Protein AF-A0A7Z6T6P8-F1 (afdb_monomer_lite)

Secondary structure (DSSP, 8-state):
-HHHHHT--SS-BTTBTT--TTTTTTT-EEEEEEEE--EEEEEEEEES-S--PPPHHHHHH-HHHHHHHHHHHHH--S--TT----TT-SS---SEEE-TTT--EEES-SS---EEEEEEEEES-EEEEEEE-S-HHHHHHHHHHHHS-SS---SSSTT----S-S-----SS-HHHHHHHBPPPPPSS-SPPPTTTTS-EEEEEESSPPTT-PPEEEEEEE--TT--EEEEEEEEEEEPPPPTTPBPP----

Foldseek 3Di:
DLLQLLVQDQADDPVCNPDQSCVLVLQKWKKKWWLDAFDKDKDWDKFFDDWAWDDPVNVVQDVVVVVQQVVVVVPDDDDCPGRGTHPQQTGDADPFDQDPPRRHTHRPDRHHDMDIDMDMDGPQTDMDMDIDDPDQVSVVVSLVSQVVGPHQDADVDPVHHDDFRDRQDDDPDDPLVLVQQADRDDGPDPDDQDPVSQWTKMKIWDPDADPPDDWDFAAWDGSDPVHTHTDTTDIDIDTHHHDPNRDYDPDPD

Sequence (253 aa):
MCAAALGLPREPSPDAPEKDPLAELAPLLFGVRADHPGKPVRDYHTVGAGRYPLRPRDLATDHRRAAAAAVSVDAETGDTFGRHEVEDWYGAPKRISADPLSGALVSAEVRRNAMITERWYLADAAFLVGLQHPEREVLDRIAHALEHPKRLLWLGRKSCPPSGQLALGVMACTLAEAFASVALLPSPSDAPPSARDSRPWAWIESERPVPGVGPVMDQPVSFHAMGPKHAPRWETGDRVTIDPRARDWDIIL

pLDDT: mean 86.42, std 11.36, range [39.84, 98.0]

Radius of gyration: 24.99 Å; chains: 1; bounding box: 54×39×69 Å

Structure (mmCIF, N/CA/C/O backbone):
data_AF-A0A7Z6T6P8-F1
#
_entry.id   AF-A0A7Z6T6P8-F1
#
loop_
_atom_site.group_PDB
_atom_site.id
_atom_site.type_symbol
_atom_site.label_atom_id
_atom_site.label_alt_id
_atom_site.label_comp_id
_atom_site.label_asym_id
_atom_site.label_entity_id
_atom_site.label_seq_id
_atom_site.pdbx_PDB_ins_code
_atom_site.Cartn_x
_atom_site.Cartn_y
_atom_site.Cartn_z
_atom_site.occupancy
_atom_site.B_iso_or_equiv
_atom_site.auth_seq_id
_atom_site.auth_comp_id
_atom_site.auth_asym_id
_atom_site.auth_atom_id
_atom_site.pdbx_PDB_model_num
ATOM 1 N N . MET A 1 1 ? -4.655 0.418 -2.375 1.00 95.06 1 MET A N 1
ATOM 2 C CA . MET A 1 1 ? -5.179 -0.886 -2.843 1.00 95.06 1 MET A CA 1
ATOM 3 C C . MET A 1 1 ? -6.604 -0.753 -3.378 1.00 95.06 1 MET A C 1
ATOM 5 O O . MET A 1 1 ? -6.814 -1.104 -4.532 1.00 95.06 1 MET A O 1
ATOM 9 N N . CYS A 1 2 ? -7.537 -0.164 -2.617 1.00 96.94 2 CYS A N 1
ATOM 10 C CA . CYS A 1 2 ? -8.948 0.011 -3.006 1.00 96.94 2 CYS A CA 1
ATOM 11 C C . CYS A 1 2 ? -9.143 0.634 -4.401 1.00 96.94 2 CYS A C 1
ATOM 13 O O . CYS A 1 2 ? -9.884 0.097 -5.214 1.00 96.94 2 CYS A O 1
ATOM 15 N N . ALA A 1 3 ? -8.398 1.693 -4.743 1.00 96.81 3 ALA A N 1
ATOM 16 C CA . ALA A 1 3 ? -8.464 2.296 -6.079 1.00 96.81 3 ALA A CA 1
ATOM 17 C C . ALA A 1 3 ? -8.110 1.317 -7.219 1.00 96.81 3 ALA A C 1
ATOM 19 O O . ALA A 1 3 ? -8.719 1.349 -8.287 1.00 96.81 3 ALA A O 1
ATOM 20 N N . ALA A 1 4 ? -7.141 0.418 -7.005 1.00 96.81 4 ALA A N 1
ATOM 21 C CA . ALA A 1 4 ? -6.783 -0.601 -7.992 1.00 96.81 4 ALA A CA 1
ATOM 22 C C . ALA A 1 4 ? -7.894 -1.651 -8.132 1.00 96.81 4 ALA A C 1
ATOM 24 O O . ALA A 1 4 ? -8.271 -1.969 -9.258 1.00 96.81 4 ALA A O 1
ATOM 25 N N . ALA A 1 5 ? -8.442 -2.104 -7.003 1.00 97.81 5 ALA A N 1
ATOM 26 C CA . ALA A 1 5 ? -9.547 -3.054 -6.928 1.00 97.81 5 ALA A CA 1
ATOM 27 C C . ALA A 1 5 ? -10.796 -2.542 -7.672 1.00 97.81 5 ALA A C 1
ATOM 29 O O . ALA A 1 5 ? -11.327 -3.221 -8.549 1.00 97.81 5 ALA A O 1
ATOM 30 N N . LEU A 1 6 ? -11.176 -1.284 -7.427 1.00 97.56 6 LEU A N 1
ATOM 31 C CA . LEU A 1 6 ? -12.293 -0.596 -8.089 1.00 97.56 6 LEU A CA 1
ATOM 32 C C . LEU A 1 6 ? -12.028 -0.247 -9.566 1.00 97.56 6 LEU A C 1
ATOM 34 O O . LEU A 1 6 ? -12.958 0.089 -10.307 1.00 97.56 6 LEU A O 1
ATOM 38 N N . GLY A 1 7 ? -10.771 -0.334 -10.014 1.00 96.44 7 GLY A N 1
ATOM 39 C CA . GLY A 1 7 ? -10.352 0.017 -11.371 1.00 96.44 7 GLY A CA 1
ATOM 40 C C . GLY A 1 7 ? -10.231 1.522 -11.632 1.00 96.44 7 GLY A C 1
ATOM 41 O O . GLY A 1 7 ? -10.221 1.934 -12.791 1.00 96.44 7 GLY A O 1
ATOM 42 N N . LEU A 1 8 ? -10.078 2.350 -10.597 1.00 94.69 8 LEU A N 1
ATOM 43 C CA . LEU A 1 8 ? -9.987 3.811 -10.719 1.00 94.69 8 LEU A CA 1
ATOM 44 C C . LEU A 1 8 ? -8.686 4.226 -11.424 1.00 94.69 8 LEU A C 1
ATOM 46 O O . LEU A 1 8 ? -7.617 3.729 -11.054 1.00 94.69 8 LEU A O 1
ATOM 50 N N . PRO A 1 9 ? -8.727 5.056 -12.478 1.00 93.38 9 PRO A N 1
ATOM 51 C CA . PRO A 1 9 ? -7.521 5.468 -13.188 1.00 93.38 9 PRO A CA 1
ATOM 52 C C . PRO A 1 9 ? -6.593 6.291 -12.281 1.00 93.38 9 PRO A C 1
ATOM 54 O O . PRO A 1 9 ? -6.995 6.810 -11.245 1.00 93.38 9 PRO A O 1
ATOM 57 N N . ARG A 1 10 ? -5.316 6.384 -12.663 1.00 92.38 10 ARG A N 1
ATOM 58 C CA . ARG A 1 10 ? -4.320 7.192 -11.934 1.00 92.38 10 ARG A CA 1
ATOM 59 C C . ARG A 1 10 ? -4.472 8.691 -12.169 1.00 92.38 10 ARG A C 1
ATOM 61 O O . ARG A 1 10 ? -4.001 9.486 -11.361 1.00 92.38 10 ARG A O 1
ATOM 68 N N . GLU A 1 11 ? -5.070 9.034 -13.299 1.00 89.56 11 GLU A N 1
ATOM 69 C CA . GLU A 1 11 ? -5.217 10.384 -13.821 1.00 89.56 11 GLU A CA 1
ATOM 70 C C . GLU A 1 11 ? -6.685 10.578 -14.221 1.00 89.56 11 GLU A C 1
ATOM 72 O O . GLU A 1 11 ? -7.346 9.587 -14.567 1.00 89.56 11 GLU A O 1
ATOM 77 N N . PRO A 1 12 ? -7.210 11.813 -14.152 1.00 87.31 12 PRO A N 1
ATOM 78 C CA . PRO A 1 12 ? -8.524 12.131 -14.694 1.00 87.31 12 PRO A CA 1
ATOM 79 C C . PRO A 1 12 ? -8.637 11.716 -16.164 1.00 87.31 12 PRO A C 1
ATOM 81 O O . PRO A 1 12 ? -7.647 11.703 -16.899 1.00 87.31 12 PRO A O 1
ATOM 84 N N . SER A 1 13 ? -9.851 11.377 -16.599 1.00 85.81 13 SER A N 1
ATOM 85 C CA . SER A 1 13 ? -10.086 11.089 -18.016 1.00 85.81 13 SER A CA 1
ATOM 86 C C . SER A 1 13 ? -9.864 12.360 -18.844 1.00 85.81 13 SER A C 1
ATOM 88 O O . SER A 1 13 ? -10.308 13.422 -18.405 1.00 85.81 13 SER A O 1
ATOM 90 N N . PRO A 1 14 ? -9.274 12.284 -20.052 1.00 86.31 14 PRO A N 1
ATOM 91 C CA . PRO A 1 14 ? -9.210 13.426 -20.966 1.00 86.31 14 PRO A CA 1
ATOM 92 C C . PRO A 1 14 ? -10.586 14.046 -21.255 1.00 86.31 14 PRO A C 1
ATOM 94 O O . PRO A 1 14 ? -10.683 15.255 -21.434 1.00 86.31 14 PRO A O 1
ATOM 97 N N . ASP A 1 15 ? -11.641 13.223 -21.245 1.00 89.06 15 ASP A N 1
ATOM 98 C CA . ASP A 1 15 ? -13.027 13.643 -21.497 1.00 89.06 15 ASP A CA 1
ATOM 99 C C . ASP A 1 15 ? -13.717 14.286 -20.277 1.00 89.06 15 ASP A C 1
ATOM 101 O O . ASP A 1 15 ? -14.803 14.842 -20.409 1.00 89.06 15 ASP A O 1
ATOM 105 N N . ALA A 1 16 ? -13.123 14.174 -19.084 1.00 86.94 16 ALA A N 1
ATOM 106 C CA . ALA A 1 16 ? -13.648 14.718 -17.827 1.00 86.94 16 ALA A CA 1
ATOM 107 C C . ALA A 1 16 ? -12.483 15.060 -16.871 1.00 86.94 16 ALA A C 1
ATOM 109 O O . ALA A 1 16 ? -12.292 14.377 -15.854 1.00 86.94 16 ALA A O 1
ATOM 110 N N . PRO A 1 17 ? -11.649 16.061 -17.212 1.00 84.94 17 PRO A N 1
ATOM 111 C CA . PRO A 1 17 ? -10.427 16.390 -16.474 1.00 84.94 17 PRO A CA 1
ATOM 112 C C . PRO A 1 17 ? -10.685 16.874 -15.040 1.00 84.94 17 PRO A C 1
ATOM 114 O O . PRO A 1 17 ? -9.808 16.774 -14.185 1.00 84.94 17 PRO A O 1
ATOM 117 N N . GLU A 1 18 ? -11.882 17.385 -14.764 1.00 84.88 18 GLU A N 1
ATOM 118 C CA . GLU A 1 18 ? -12.333 17.834 -13.448 1.00 84.88 18 GLU A CA 1
ATOM 119 C C . GLU A 1 18 ? -12.711 16.687 -12.504 1.00 84.88 18 GLU A C 1
ATOM 121 O O . GLU A 1 18 ? -12.791 16.884 -11.290 1.00 84.88 18 GLU A O 1
ATOM 126 N N . LYS A 1 19 ? -12.954 15.485 -13.037 1.00 87.00 19 LYS A N 1
ATOM 127 C CA . LYS A 1 19 ? -13.401 14.349 -12.236 1.00 87.00 19 LYS A CA 1
ATOM 128 C C . LYS A 1 19 ? -12.211 13.693 -11.544 1.00 87.00 19 LYS A C 1
ATOM 130 O O . LYS A 1 19 ? -11.496 12.894 -12.150 1.00 87.00 19 LYS A O 1
ATOM 135 N N . ASP A 1 20 ? -12.037 13.996 -10.259 1.00 90.62 20 ASP A N 1
ATOM 136 C CA . ASP A 1 20 ? -11.037 13.339 -9.416 1.00 90.62 20 ASP A CA 1
ATOM 137 C C . ASP A 1 20 ? -11.329 11.826 -9.307 1.00 90.62 20 ASP A C 1
ATOM 139 O O . ASP A 1 20 ? -12.377 11.435 -8.776 1.00 90.62 20 ASP A O 1
ATOM 143 N N . PRO A 1 21 ? -10.415 10.951 -9.777 1.00 92.50 21 PRO A N 1
ATOM 144 C CA . PRO A 1 21 ? -10.571 9.508 -9.652 1.00 92.50 21 PRO A CA 1
ATOM 145 C C . PRO A 1 21 ? -10.679 9.011 -8.209 1.00 92.50 21 PRO A C 1
ATOM 147 O O . PRO A 1 21 ? -11.171 7.905 -8.012 1.00 92.50 21 PRO A O 1
ATOM 150 N N . LEU A 1 22 ? -10.199 9.768 -7.217 1.00 93.88 22 LEU A N 1
ATOM 151 C CA . LEU A 1 22 ? -10.171 9.365 -5.808 1.00 93.88 22 LEU A CA 1
ATOM 152 C C . LEU A 1 22 ? -11.332 9.926 -4.977 1.00 93.88 22 LEU A C 1
ATOM 154 O O . LEU A 1 22 ? -11.440 9.568 -3.805 1.00 93.88 22 LEU A O 1
ATOM 158 N N . ALA A 1 23 ? -12.224 10.730 -5.564 1.00 92.62 23 ALA A N 1
ATOM 159 C CA . ALA A 1 23 ? -13.277 11.440 -4.833 1.00 92.62 23 ALA A CA 1
ATOM 160 C C . ALA A 1 23 ? -14.185 10.528 -3.984 1.00 92.62 23 ALA A C 1
ATOM 162 O O . ALA A 1 23 ? -14.567 10.908 -2.885 1.00 92.62 23 ALA A O 1
ATOM 163 N N . GLU A 1 24 ? -14.503 9.318 -4.459 1.00 92.06 24 GLU A N 1
ATOM 164 C CA . GLU A 1 24 ? -15.323 8.345 -3.710 1.00 92.06 24 GLU A CA 1
ATOM 165 C C . GLU A 1 24 ? -14.580 7.747 -2.501 1.00 92.06 24 GLU A C 1
ATOM 167 O O . GLU A 1 24 ? -15.203 7.335 -1.529 1.00 92.06 24 GLU A O 1
ATOM 172 N N . LEU A 1 25 ? -13.245 7.692 -2.550 1.00 95.12 25 LEU A N 1
ATOM 173 C CA . LEU A 1 25 ? -12.415 7.113 -1.490 1.00 95.12 25 LEU A CA 1
ATOM 174 C C . LEU A 1 25 ? -11.938 8.155 -0.473 1.00 95.12 25 LEU A C 1
ATOM 176 O O . LEU A 1 25 ? -11.580 7.783 0.639 1.00 95.12 25 LEU A O 1
ATOM 180 N N . ALA A 1 26 ? -11.912 9.434 -0.848 1.00 93.44 26 ALA A N 1
ATOM 181 C CA . ALA A 1 26 ? -11.435 10.522 0.000 1.00 93.44 26 ALA A CA 1
ATOM 182 C C . ALA A 1 26 ? -12.166 10.659 1.357 1.00 93.44 26 ALA A C 1
ATOM 184 O O . ALA A 1 26 ? -11.490 11.007 2.321 1.00 93.44 26 ALA A O 1
ATOM 185 N N . PRO A 1 27 ? -13.484 10.381 1.482 1.00 93.75 27 PRO A N 1
ATOM 186 C CA . PRO A 1 27 ? -14.198 10.472 2.761 1.00 93.75 27 PRO A CA 1
ATOM 187 C C . PRO A 1 27 ? -13.998 9.274 3.702 1.00 93.75 27 PRO A C 1
ATOM 189 O O . PRO A 1 27 ? -14.582 9.255 4.784 1.00 93.75 27 PRO A O 1
ATOM 192 N N . LEU A 1 28 ? -13.261 8.237 3.290 1.00 95.69 28 LEU A N 1
ATOM 193 C CA . LEU A 1 28 ? -13.041 7.055 4.122 1.00 95.69 28 LEU A CA 1
ATOM 194 C C . LEU A 1 28 ? -12.105 7.387 5.279 1.00 95.69 28 LEU A C 1
ATOM 196 O O . LEU A 1 28 ? -10.997 7.859 5.048 1.00 95.69 28 LEU A O 1
ATOM 200 N N . LEU A 1 29 ? -12.506 7.022 6.495 1.00 95.69 29 LEU A N 1
ATOM 201 C CA . LEU A 1 29 ? -11.577 6.954 7.617 1.00 95.69 29 LEU A CA 1
ATOM 202 C C . LEU A 1 29 ? -10.802 5.644 7.560 1.00 95.69 29 LEU A C 1
ATOM 204 O O . LEU A 1 29 ? -11.380 4.564 7.384 1.00 95.69 29 LEU A O 1
ATOM 208 N N . PHE A 1 30 ? -9.491 5.748 7.737 1.00 96.56 30 PHE A N 1
ATOM 209 C CA . PHE A 1 30 ? -8.580 4.618 7.690 1.00 96.56 30 PHE A CA 1
ATOM 210 C C . PHE A 1 30 ? -8.049 4.255 9.079 1.00 96.56 30 PHE A C 1
ATOM 212 O O . PHE A 1 30 ? -7.721 5.114 9.896 1.00 96.56 30 PHE A O 1
ATOM 219 N N . GLY A 1 31 ? -7.918 2.958 9.346 1.00 97.38 31 GLY A N 1
ATOM 220 C CA . GLY A 1 31 ? -7.236 2.469 10.536 1.00 97.38 31 GLY A CA 1
ATOM 221 C C . GLY A 1 31 ? -6.430 1.212 10.253 1.00 97.38 31 GLY A C 1
ATOM 222 O O . GLY A 1 31 ? -6.778 0.416 9.379 1.00 97.38 31 GLY A O 1
ATOM 223 N N . VAL A 1 32 ? -5.377 0.997 11.036 1.00 97.19 32 VAL A N 1
ATOM 224 C CA . VAL A 1 32 ? -4.541 -0.205 10.976 1.00 97.19 32 VAL A CA 1
ATOM 225 C C . VAL A 1 32 ? -4.237 -0.692 12.379 1.00 97.19 32 VAL A C 1
ATOM 227 O O . VAL A 1 32 ? -3.747 0.070 13.204 1.00 97.19 32 VAL A O 1
ATOM 230 N N . ARG A 1 33 ? -4.450 -1.981 12.627 1.00 96.19 33 ARG A N 1
ATOM 231 C CA . ARG A 1 33 ? -3.994 -2.706 13.812 1.00 96.19 33 ARG A CA 1
ATOM 232 C C . ARG A 1 33 ? -2.859 -3.645 13.406 1.00 96.19 33 ARG A C 1
ATOM 234 O O . ARG A 1 33 ? -3.013 -4.453 12.491 1.00 96.19 33 ARG A O 1
ATOM 241 N N . ALA A 1 34 ? -1.702 -3.510 14.047 1.00 94.25 34 ALA A N 1
ATOM 242 C CA . ALA A 1 34 ? -0.538 -4.352 13.792 1.00 94.25 34 ALA A CA 1
ATOM 243 C C . ALA A 1 34 ? -0.570 -5.582 14.702 1.00 94.25 34 ALA A C 1
ATOM 245 O O . ALA A 1 34 ? -0.107 -5.525 15.842 1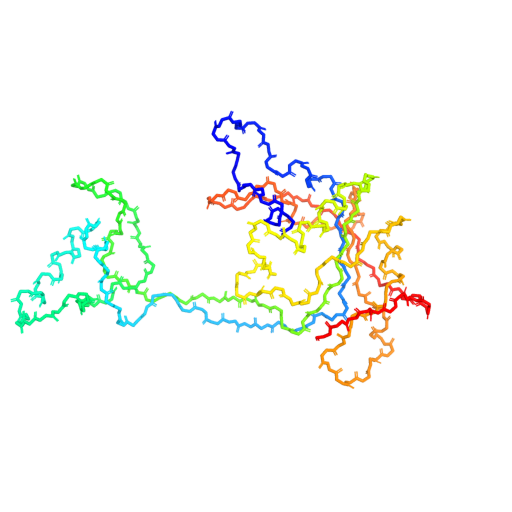.00 94.25 34 ALA A O 1
ATOM 246 N N . ASP A 1 35 ? -1.115 -6.679 14.180 1.00 90.62 35 ASP A N 1
ATOM 247 C CA . ASP A 1 35 ? -1.205 -7.954 14.898 1.00 90.62 35 ASP A CA 1
ATOM 248 C C . ASP A 1 35 ? 0.164 -8.629 14.961 1.00 90.62 35 ASP A C 1
ATOM 250 O O . ASP A 1 35 ? 0.593 -9.063 16.026 1.00 90.62 35 ASP A O 1
ATOM 254 N N . HIS A 1 36 ? 0.886 -8.617 13.835 1.00 88.06 36 HIS A N 1
ATOM 255 C CA . HIS A 1 36 ? 2.291 -9.009 13.757 1.00 88.06 36 HIS A CA 1
ATOM 256 C C . HIS A 1 36 ? 3.085 -7.860 13.129 1.00 88.06 36 HIS A C 1
ATOM 258 O O . HIS A 1 36 ? 2.937 -7.605 11.933 1.00 88.06 36 HIS A O 1
ATOM 264 N N . PRO A 1 37 ? 3.938 -7.146 13.888 1.00 86.31 37 PRO A N 1
ATOM 265 C CA . PRO A 1 37 ? 4.682 -5.998 13.358 1.00 86.31 37 PRO A CA 1
ATOM 266 C C . PRO A 1 37 ? 5.725 -6.393 12.296 1.00 86.31 37 PRO A C 1
ATOM 268 O O . PRO A 1 37 ? 6.154 -5.551 11.506 1.00 86.31 37 PRO A O 1
ATOM 271 N N . GLY A 1 38 ? 6.120 -7.670 12.271 1.00 89.88 38 GLY A N 1
ATOM 272 C CA . GLY A 1 38 ? 7.108 -8.220 11.350 1.00 89.88 38 GLY A CA 1
ATOM 273 C C . GLY A 1 38 ? 8.540 -7.755 11.611 1.00 89.88 38 GLY A C 1
ATOM 274 O O . GLY A 1 38 ? 8.867 -7.181 12.652 1.00 89.88 38 GLY A O 1
ATOM 275 N N . LYS A 1 39 ? 9.421 -8.040 10.649 1.00 92.38 39 LYS A N 1
ATOM 276 C CA . LYS A 1 39 ? 10.853 -7.726 10.691 1.00 92.38 39 LYS A CA 1
ATOM 277 C C . LYS A 1 39 ? 11.251 -6.892 9.474 1.00 92.38 39 LYS A C 1
ATOM 279 O O . LYS A 1 39 ? 10.926 -7.275 8.348 1.00 92.38 39 LYS A O 1
ATOM 284 N N . PRO A 1 40 ? 11.980 -5.778 9.653 1.00 95.31 40 PRO A N 1
ATOM 285 C CA . PRO A 1 40 ? 12.489 -5.012 8.528 1.00 95.31 40 PRO A CA 1
ATOM 286 C C . PRO A 1 40 ? 13.559 -5.816 7.780 1.00 95.31 40 PRO A C 1
ATOM 288 O O . PRO A 1 40 ? 14.538 -6.274 8.368 1.00 95.31 40 PRO A O 1
ATOM 291 N N . VAL A 1 41 ? 13.385 -5.952 6.470 1.00 96.44 41 VAL A N 1
ATOM 292 C CA . VAL A 1 41 ? 14.335 -6.597 5.561 1.00 96.44 41 VAL A CA 1
ATOM 293 C C . VAL A 1 41 ? 14.799 -5.577 4.537 1.00 96.44 41 VAL A C 1
ATOM 295 O O . VAL A 1 41 ? 13.994 -4.853 3.946 1.00 96.44 41 VAL A O 1
ATOM 298 N N . ARG A 1 42 ? 16.112 -5.533 4.319 1.00 96.81 42 ARG A N 1
ATOM 299 C CA . ARG A 1 42 ? 16.732 -4.713 3.284 1.00 96.81 42 ARG A CA 1
ATOM 300 C C . ARG A 1 42 ? 17.078 -5.574 2.076 1.00 96.81 42 ARG A C 1
ATOM 302 O O . ARG A 1 42 ? 17.821 -6.541 2.199 1.00 96.81 42 ARG A O 1
ATOM 309 N N . ASP A 1 43 ? 16.577 -5.166 0.920 1.00 96.75 43 ASP A N 1
ATOM 310 C CA . ASP A 1 43 ? 16.825 -5.783 -0.378 1.00 96.75 43 ASP A CA 1
ATOM 311 C C . ASP A 1 43 ? 17.720 -4.875 -1.235 1.00 96.75 43 ASP A C 1
ATOM 313 O O . ASP A 1 43 ? 17.432 -3.684 -1.418 1.00 96.75 43 ASP A O 1
ATOM 317 N N . TYR A 1 44 ? 18.805 -5.444 -1.759 1.00 94.62 44 TYR A N 1
ATOM 318 C CA . TYR A 1 44 ? 19.720 -4.772 -2.677 1.00 94.62 44 TYR A CA 1
ATOM 319 C C . TYR A 1 44 ? 19.277 -5.030 -4.114 1.00 94.62 44 TYR A C 1
ATOM 321 O O . TYR A 1 44 ? 19.588 -6.054 -4.720 1.00 94.62 44 TYR A O 1
ATOM 329 N N . HIS A 1 45 ? 18.562 -4.066 -4.681 1.00 91.62 45 HIS A N 1
ATOM 330 C CA . HIS A 1 45 ? 17.945 -4.202 -5.987 1.00 91.62 45 HIS A CA 1
ATOM 331 C C . HIS A 1 45 ? 18.823 -3.566 -7.067 1.00 91.62 45 HIS A C 1
ATOM 333 O O . HIS A 1 45 ? 18.849 -2.340 -7.228 1.00 91.62 45 HIS A O 1
ATOM 339 N N . THR A 1 46 ? 19.516 -4.410 -7.831 1.00 88.12 46 THR A N 1
ATOM 340 C CA . THR A 1 46 ? 20.377 -3.990 -8.945 1.00 88.12 46 THR A CA 1
ATOM 341 C C . THR A 1 46 ? 19.573 -3.871 -10.240 1.00 88.12 46 THR A C 1
ATOM 343 O O . THR A 1 46 ? 18.901 -4.814 -10.651 1.00 88.12 46 THR A O 1
ATOM 346 N N . VAL A 1 47 ? 19.643 -2.710 -10.895 1.00 84.25 47 VAL A N 1
ATOM 347 C CA . VAL A 1 47 ? 19.035 -2.436 -12.204 1.00 84.25 47 VAL A CA 1
ATOM 348 C C . VAL A 1 47 ? 20.118 -2.008 -13.180 1.00 84.25 47 VAL A C 1
ATOM 350 O O . VAL A 1 47 ? 20.866 -1.068 -12.916 1.00 84.25 47 VAL A O 1
ATOM 353 N N . GLY A 1 48 ? 20.150 -2.649 -14.346 1.00 76.69 48 GLY A N 1
ATOM 354 C CA . GLY A 1 48 ? 21.276 -2.515 -15.261 1.00 76.69 48 GLY A CA 1
ATOM 355 C C . GLY A 1 48 ? 22.473 -3.284 -14.738 1.00 76.69 48 GLY A C 1
ATOM 356 O O . GLY A 1 48 ? 22.850 -3.108 -13.589 1.00 76.69 48 GLY A O 1
ATOM 357 N N . ALA A 1 49 ? 22.982 -4.194 -15.555 1.00 73.06 49 ALA A N 1
ATOM 358 C CA . ALA A 1 49 ? 24.143 -5.062 -15.347 1.00 73.06 49 ALA A CA 1
ATOM 359 C C . ALA A 1 49 ? 23.946 -6.305 -16.221 1.00 73.06 49 ALA A C 1
ATOM 361 O O . ALA A 1 49 ? 22.813 -6.720 -16.468 1.00 73.06 49 ALA A O 1
ATOM 362 N N . GLY A 1 50 ? 25.044 -6.937 -16.622 1.00 74.50 50 GLY A N 1
ATOM 363 C CA . GLY A 1 50 ? 25.014 -8.184 -17.380 1.00 74.50 50 GLY A CA 1
ATOM 364 C C . GLY A 1 50 ? 24.853 -7.990 -18.885 1.00 74.50 50 GLY A C 1
ATOM 365 O O . GLY A 1 50 ? 24.740 -6.874 -19.394 1.00 74.50 50 GLY A O 1
ATOM 366 N N . ARG A 1 51 ? 24.874 -9.116 -19.598 1.00 75.06 51 ARG A N 1
ATOM 367 C CA . ARG A 1 51 ? 24.710 -9.181 -21.048 1.00 75.06 51 ARG A CA 1
ATOM 368 C C . ARG A 1 51 ? 23.259 -9.510 -21.360 1.00 75.06 51 ARG A C 1
ATOM 370 O O . ARG A 1 51 ? 22.746 -10.536 -20.925 1.00 75.06 51 ARG A O 1
ATOM 377 N N . TYR A 1 52 ? 22.596 -8.596 -22.051 1.00 77.00 52 TYR A N 1
ATOM 378 C CA . TYR A 1 52 ? 21.236 -8.784 -22.538 1.00 77.00 52 TYR A CA 1
ATOM 379 C C . TYR A 1 52 ? 21.241 -8.624 -24.060 1.00 77.00 52 TYR A C 1
ATOM 381 O O . TYR A 1 52 ? 21.995 -7.795 -24.565 1.00 77.00 52 TYR A O 1
ATOM 389 N N . PRO A 1 53 ? 20.410 -9.357 -24.807 1.00 80.06 53 PRO A N 1
ATOM 390 C CA . PRO A 1 53 ? 20.282 -9.144 -26.242 1.00 80.06 53 PRO A CA 1
ATOM 391 C C . PRO A 1 53 ? 19.484 -7.870 -26.532 1.00 80.06 53 PRO A C 1
ATOM 393 O O . PRO A 1 53 ? 18.462 -7.603 -25.890 1.00 80.06 53 PRO A O 1
ATOM 396 N N . LEU A 1 54 ? 19.922 -7.091 -27.522 1.00 77.94 54 LEU A N 1
ATOM 397 C CA . LEU A 1 54 ? 19.154 -5.960 -28.036 1.00 77.94 54 LEU A CA 1
ATOM 398 C C . LEU A 1 54 ? 17.808 -6.455 -28.558 1.00 77.94 54 LEU A C 1
ATOM 400 O O . LEU A 1 54 ? 17.733 -7.392 -29.353 1.00 77.94 54 LEU A O 1
ATOM 404 N N . ARG A 1 55 ? 16.723 -5.794 -28.149 1.00 79.25 55 ARG A N 1
ATOM 405 C CA . ARG A 1 55 ? 15.399 -6.105 -28.692 1.00 79.25 55 ARG A CA 1
ATOM 406 C C . ARG A 1 55 ? 15.230 -5.377 -30.027 1.00 79.25 55 ARG A C 1
ATOM 408 O O . ARG A 1 55 ? 15.718 -4.254 -30.156 1.00 79.25 55 ARG A O 1
ATOM 415 N N . PRO A 1 56 ? 14.445 -5.913 -30.978 1.00 80.44 56 PRO A N 1
ATOM 416 C CA . PRO A 1 56 ? 14.173 -5.236 -32.249 1.00 80.44 56 PRO A CA 1
ATOM 417 C C . PRO A 1 56 ? 13.687 -3.788 -32.083 1.00 80.44 56 PRO A C 1
ATOM 419 O O . PRO A 1 56 ? 14.111 -2.890 -32.806 1.00 80.44 56 PRO A O 1
ATOM 422 N N . ARG A 1 57 ? 12.865 -3.531 -31.054 1.00 82.44 57 ARG A N 1
ATOM 423 C CA . ARG A 1 57 ? 12.438 -2.173 -30.689 1.00 82.44 57 ARG A CA 1
ATOM 424 C C . ARG A 1 57 ? 13.619 -1.250 -30.385 1.00 82.44 57 ARG A C 1
ATOM 426 O O . ARG A 1 57 ? 13.597 -0.109 -30.819 1.00 82.44 57 ARG A O 1
ATOM 433 N N . ASP A 1 58 ? 14.614 -1.720 -29.633 1.00 79.69 58 ASP A N 1
ATOM 434 C CA . ASP A 1 58 ? 15.753 -0.898 -29.217 1.00 79.69 58 ASP A CA 1
ATOM 435 C C . ASP A 1 58 ? 16.603 -0.454 -30.420 1.00 79.69 58 ASP A C 1
ATOM 437 O O . ASP A 1 58 ? 17.141 0.651 -30.389 1.00 79.69 58 ASP A O 1
ATOM 441 N N . LEU A 1 59 ? 16.680 -1.277 -31.473 1.00 79.38 59 LEU A N 1
ATOM 442 C CA . LEU A 1 59 ? 17.342 -0.944 -32.741 1.00 79.38 59 LEU A CA 1
ATOM 443 C C . LEU A 1 59 ? 16.520 0.055 -33.565 1.00 79.38 59 LEU A C 1
ATOM 445 O O . LEU A 1 59 ? 17.071 1.007 -34.106 1.00 79.38 59 LEU A O 1
ATOM 449 N N . ALA A 1 60 ? 15.198 -0.131 -33.619 1.00 80.31 60 ALA A N 1
ATOM 450 C CA . ALA A 1 60 ? 14.303 0.747 -34.370 1.00 80.31 60 ALA A CA 1
ATOM 451 C C . ALA A 1 60 ? 14.196 2.160 -33.766 1.00 80.31 60 ALA A C 1
ATOM 453 O O . ALA A 1 60 ? 14.026 3.131 -34.495 1.00 80.31 60 ALA A O 1
ATOM 454 N N . THR A 1 61 ? 14.276 2.286 -32.436 1.00 79.44 61 THR A N 1
ATOM 455 C CA . THR A 1 61 ? 14.084 3.574 -31.744 1.00 79.44 61 THR A CA 1
ATOM 456 C C . THR A 1 61 ? 15.355 4.401 -31.559 1.00 79.44 61 THR A C 1
ATOM 458 O O . THR A 1 61 ? 15.252 5.580 -31.243 1.00 79.44 61 THR A O 1
ATOM 461 N N . ASP A 1 62 ? 16.545 3.807 -31.690 1.00 82.88 62 ASP A N 1
ATOM 462 C CA . ASP A 1 62 ? 17.817 4.506 -31.472 1.00 82.88 62 A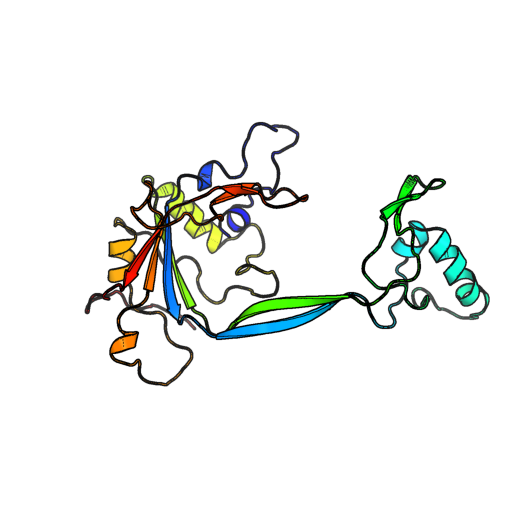SP A CA 1
ATOM 463 C C . ASP A 1 62 ? 18.831 4.091 -32.543 1.00 82.88 62 ASP A C 1
ATOM 465 O O . ASP A 1 62 ? 19.495 3.057 -32.442 1.00 82.88 62 ASP A O 1
ATOM 469 N N . HIS A 1 63 ? 18.966 4.929 -33.573 1.00 82.56 63 HIS A N 1
ATOM 470 C CA . HIS A 1 63 ? 19.842 4.674 -34.718 1.00 82.56 63 HIS A CA 1
ATOM 471 C C . HIS A 1 63 ? 21.311 4.456 -34.312 1.00 82.56 63 HIS A C 1
ATOM 473 O O . HIS A 1 63 ? 22.045 3.739 -34.988 1.00 82.56 63 HIS A O 1
ATOM 479 N N . ARG A 1 64 ? 21.748 5.012 -33.173 1.00 83.81 64 ARG A N 1
ATOM 480 C CA . ARG A 1 64 ? 23.113 4.825 -32.656 1.00 83.81 64 ARG A CA 1
ATOM 481 C C . ARG A 1 64 ? 23.323 3.407 -32.134 1.00 83.81 64 ARG A C 1
ATOM 483 O O . ARG A 1 64 ? 24.422 2.875 -32.250 1.00 83.81 64 ARG A O 1
ATOM 490 N N . ARG A 1 65 ? 22.277 2.773 -31.590 1.00 80.25 65 ARG A N 1
ATOM 491 C CA . ARG A 1 65 ? 22.315 1.354 -31.199 1.00 80.25 65 ARG A CA 1
ATOM 492 C C . ARG A 1 65 ? 22.317 0.447 -32.410 1.00 80.25 65 ARG A C 1
ATOM 494 O O . ARG A 1 65 ? 23.052 -0.530 -32.403 1.00 80.25 65 ARG A O 1
ATOM 501 N N . ALA A 1 66 ? 21.541 0.789 -33.438 1.00 82.00 66 ALA A N 1
ATOM 502 C CA . ALA A 1 66 ? 21.591 0.082 -34.712 1.00 82.00 66 ALA A CA 1
ATOM 503 C C . ALA A 1 66 ? 23.005 0.131 -35.310 1.00 82.00 66 ALA A C 1
ATOM 505 O O . ALA A 1 66 ? 23.551 -0.913 -35.644 1.00 82.00 66 ALA A O 1
ATOM 506 N N . ALA A 1 67 ? 23.642 1.306 -35.330 1.00 83.88 67 ALA A N 1
ATOM 507 C CA . ALA A 1 67 ? 25.021 1.453 -35.795 1.00 83.88 67 ALA A CA 1
ATOM 508 C C . ALA A 1 67 ? 26.035 0.674 -34.933 1.00 83.88 67 ALA A C 1
ATOM 510 O O . ALA A 1 67 ? 26.926 0.026 -35.472 1.00 83.88 67 ALA A O 1
ATOM 511 N N . ALA A 1 68 ? 25.892 0.693 -33.602 1.00 80.00 68 ALA A N 1
ATOM 512 C CA . ALA A 1 68 ? 26.762 -0.070 -32.704 1.00 80.00 68 ALA A CA 1
ATOM 513 C C . ALA A 1 68 ? 26.596 -1.593 -32.863 1.00 80.00 68 ALA A C 1
ATOM 515 O O . ALA A 1 68 ? 27.569 -2.329 -32.722 1.00 80.00 68 ALA A O 1
ATOM 516 N N . ALA A 1 69 ? 25.380 -2.060 -33.161 1.00 79.25 69 ALA A N 1
ATOM 517 C CA . ALA A 1 69 ? 25.088 -3.468 -33.412 1.00 79.25 69 ALA A CA 1
ATOM 518 C C . ALA A 1 69 ? 25.492 -3.918 -34.825 1.00 79.25 69 ALA A C 1
ATOM 520 O O . ALA A 1 69 ? 25.841 -5.079 -34.997 1.00 79.25 69 ALA A O 1
ATOM 521 N N . ALA A 1 70 ? 25.488 -3.024 -35.822 1.00 79.25 70 ALA A N 1
ATOM 522 C CA . ALA A 1 70 ? 25.791 -3.355 -37.217 1.00 79.25 70 ALA A CA 1
ATOM 523 C C . ALA A 1 70 ? 27.142 -4.071 -37.378 1.00 79.25 70 ALA A C 1
ATOM 525 O O . ALA A 1 70 ? 27.237 -5.036 -38.120 1.00 79.25 70 ALA A O 1
ATOM 526 N N . VAL A 1 71 ? 28.157 -3.679 -36.598 1.00 73.00 71 VAL A N 1
ATOM 527 C CA . VAL A 1 71 ? 29.485 -4.317 -36.624 1.00 73.00 71 VAL A CA 1
ATOM 528 C C . VAL A 1 71 ? 29.426 -5.808 -36.271 1.00 73.00 71 VAL A C 1
ATOM 530 O O . VAL A 1 71 ? 30.153 -6.596 -36.871 1.00 73.00 71 VAL A O 1
ATOM 533 N N . SER A 1 72 ? 28.586 -6.211 -35.309 1.00 71.19 72 SER A N 1
ATOM 534 C CA . SER A 1 72 ? 28.426 -7.631 -34.964 1.00 71.19 72 SER A CA 1
ATOM 535 C C . SER A 1 72 ? 27.475 -8.351 -35.917 1.00 71.19 72 SER A C 1
ATOM 537 O O . SER A 1 72 ? 27.735 -9.497 -36.267 1.00 71.19 72 SER A O 1
ATOM 539 N N . VAL A 1 73 ? 26.423 -7.670 -36.382 1.00 70.75 73 VAL A N 1
ATOM 540 C CA . VAL A 1 73 ? 25.458 -8.199 -37.360 1.00 70.75 73 VAL A CA 1
ATOM 541 C C . VAL A 1 73 ? 26.140 -8.538 -38.688 1.00 70.75 73 VAL A C 1
ATOM 543 O O . VAL A 1 73 ? 25.933 -9.627 -39.210 1.00 70.75 73 VAL A O 1
ATOM 546 N N . ASP A 1 74 ? 26.980 -7.642 -39.212 1.00 73.19 74 ASP A N 1
ATOM 547 C CA . ASP A 1 74 ? 27.636 -7.803 -40.517 1.00 73.19 74 ASP A CA 1
ATOM 548 C C . ASP A 1 74 ? 28.761 -8.855 -40.492 1.00 73.19 74 ASP A C 1
ATOM 550 O O . ASP A 1 74 ? 29.126 -9.407 -41.531 1.00 73.19 74 ASP A O 1
ATOM 554 N N . ALA A 1 75 ? 29.329 -9.134 -39.314 1.00 70.81 75 ALA A N 1
ATOM 555 C CA . ALA A 1 75 ? 30.413 -10.100 -39.134 1.00 70.81 75 ALA A CA 1
ATOM 556 C C . ALA A 1 75 ? 29.921 -11.547 -38.930 1.00 70.81 75 ALA A C 1
ATOM 558 O O . ALA A 1 75 ? 30.682 -12.492 -39.156 1.00 70.81 75 ALA A O 1
ATOM 559 N N . GLU A 1 76 ? 28.677 -11.743 -38.490 1.00 68.06 76 GLU A N 1
ATOM 560 C CA . GLU A 1 76 ? 28.114 -13.064 -38.210 1.00 68.06 76 GLU A CA 1
ATOM 561 C C . GLU A 1 76 ? 27.458 -13.675 -39.458 1.00 68.06 76 GLU A C 1
ATOM 563 O O . GLU A 1 76 ? 26.562 -13.102 -40.070 1.00 68.06 76 GLU A O 1
ATOM 568 N N . THR A 1 77 ? 27.873 -14.890 -39.829 1.00 58.56 77 THR A N 1
ATOM 569 C CA . THR A 1 77 ? 27.257 -15.661 -40.920 1.00 58.56 77 THR A CA 1
ATOM 570 C C . THR A 1 77 ? 26.369 -16.763 -40.331 1.00 58.56 77 THR A C 1
ATOM 572 O O . THR A 1 77 ? 26.864 -17.774 -39.840 1.00 58.56 77 THR A O 1
ATOM 575 N N . GLY A 1 78 ? 25.044 -16.570 -40.328 1.00 66.25 78 GLY A N 1
ATOM 576 C CA . GLY A 1 78 ? 24.078 -17.553 -39.815 1.00 66.25 78 GLY A CA 1
ATOM 577 C C . GLY A 1 78 ? 22.721 -16.956 -39.423 1.00 66.25 78 GLY A C 1
ATOM 578 O O . GLY A 1 78 ? 22.489 -15.764 -39.593 1.00 66.25 78 GLY A O 1
ATOM 579 N N . ASP A 1 79 ? 21.816 -17.788 -38.895 1.00 60.38 79 ASP A N 1
ATOM 580 C CA . ASP A 1 79 ? 20.505 -17.352 -38.389 1.00 60.38 79 ASP A CA 1
ATOM 581 C C . ASP A 1 79 ? 20.644 -16.813 -36.952 1.00 60.38 79 ASP A C 1
ATOM 583 O O . ASP A 1 79 ? 20.526 -17.542 -35.964 1.00 60.38 79 ASP A O 1
ATOM 587 N N . THR A 1 80 ? 21.011 -15.535 -36.831 1.00 61.91 80 THR A N 1
ATOM 588 C CA . THR A 1 80 ? 21.363 -14.877 -35.557 1.00 61.91 80 THR A CA 1
ATOM 589 C C . THR A 1 80 ? 20.297 -13.903 -35.053 1.00 61.91 80 THR A C 1
ATOM 591 O O . THR A 1 80 ? 20.539 -13.144 -34.108 1.00 61.91 80 THR A O 1
ATOM 594 N N . PHE A 1 81 ? 19.084 -13.959 -35.620 1.00 63.22 81 PHE A N 1
ATOM 595 C CA . PHE A 1 81 ? 17.991 -13.048 -35.281 1.00 63.22 81 PHE A CA 1
ATOM 596 C C . PHE A 1 81 ? 17.772 -12.955 -33.759 1.00 63.22 81 PHE A C 1
ATOM 598 O O . PHE A 1 81 ? 17.383 -13.914 -33.092 1.00 63.22 81 PHE A O 1
ATOM 605 N N . GLY A 1 82 ? 18.029 -11.766 -33.205 1.00 62.81 82 GLY A N 1
ATOM 606 C CA . GLY A 1 82 ? 17.785 -11.446 -31.796 1.00 62.81 82 GLY A CA 1
ATOM 607 C C . GLY A 1 82 ? 18.901 -11.799 -30.804 1.00 62.81 82 GLY A C 1
ATOM 608 O O . GLY A 1 82 ? 18.644 -11.722 -29.605 1.00 62.81 82 GLY A O 1
ATOM 609 N N . ARG A 1 83 ? 20.120 -12.157 -31.243 1.00 68.81 83 ARG A N 1
ATOM 610 C CA . ARG A 1 83 ? 21.268 -12.425 -30.338 1.00 68.81 83 ARG A CA 1
ATOM 611 C C . ARG A 1 83 ? 22.340 -11.335 -30.290 1.00 68.81 83 ARG A C 1
ATOM 613 O O . ARG A 1 83 ? 23.373 -11.535 -29.663 1.00 68.81 83 ARG A O 1
ATOM 620 N N . HIS A 1 84 ? 22.109 -10.178 -30.900 1.00 74.38 84 HIS A N 1
ATOM 621 C CA . HIS A 1 84 ? 23.111 -9.113 -30.899 1.00 74.38 84 HIS A CA 1
ATOM 622 C C . HIS A 1 84 ? 23.175 -8.417 -29.539 1.00 74.38 84 HIS A C 1
ATOM 624 O O . HIS A 1 84 ? 22.194 -7.842 -29.061 1.00 74.38 84 HIS A O 1
ATOM 630 N N . GLU A 1 85 ? 24.350 -8.453 -28.926 1.00 73.81 85 GLU A N 1
ATOM 631 C CA . GLU A 1 85 ? 24.642 -7.788 -27.663 1.00 73.81 85 GLU A CA 1
ATOM 632 C C . GLU A 1 85 ? 25.525 -6.566 -27.929 1.00 73.81 85 GLU A C 1
ATOM 634 O O . GLU A 1 85 ? 26.509 -6.641 -28.662 1.00 73.81 85 GLU A O 1
ATOM 639 N N . VAL A 1 86 ? 25.189 -5.431 -27.318 1.00 74.81 86 VAL A N 1
ATOM 640 C CA . VAL A 1 86 ? 26.084 -4.267 -27.245 1.00 74.81 86 VAL A CA 1
ATOM 641 C C . VAL A 1 86 ? 26.596 -4.182 -25.820 1.00 74.81 86 VAL A C 1
ATOM 643 O O . VAL A 1 86 ? 25.819 -4.263 -24.882 1.00 74.81 86 VAL A O 1
ATOM 646 N N . GLU A 1 87 ? 27.895 -4.033 -25.613 1.00 76.38 87 GLU A N 1
ATOM 647 C CA . GLU A 1 87 ? 28.434 -3.932 -24.255 1.00 76.38 87 GLU A CA 1
ATOM 648 C C . GLU A 1 87 ? 27.787 -2.768 -23.474 1.00 76.38 87 GLU A C 1
ATOM 650 O O . GLU A 1 87 ? 27.554 -1.685 -24.019 1.00 76.38 87 GLU A O 1
ATOM 655 N N . ASP A 1 88 ? 27.469 -3.002 -22.198 1.00 75.56 88 ASP A N 1
ATOM 656 C CA . ASP A 1 88 ? 26.912 -2.011 -21.268 1.00 75.56 88 ASP A CA 1
ATOM 657 C C . ASP A 1 88 ? 25.597 -1.338 -21.716 1.00 75.56 88 ASP A C 1
ATOM 659 O O . ASP A 1 88 ? 25.247 -0.274 -21.220 1.00 75.56 88 ASP A O 1
ATOM 663 N N . TRP A 1 89 ? 24.817 -1.895 -22.647 1.00 77.88 89 TRP A N 1
ATOM 664 C CA . TRP A 1 89 ? 23.594 -1.208 -23.110 1.00 77.88 89 TRP A CA 1
ATOM 665 C C . TRP A 1 89 ? 22.395 -1.338 -22.147 1.00 77.88 89 TRP A C 1
ATOM 667 O O . TRP A 1 89 ? 21.452 -0.527 -22.177 1.00 77.88 89 TRP A O 1
ATOM 677 N N . TYR A 1 90 ? 22.390 -2.369 -21.295 1.00 78.75 90 TYR A N 1
ATOM 678 C CA . TYR A 1 90 ? 21.301 -2.634 -20.359 1.00 78.75 90 TYR A CA 1
ATOM 679 C C . TYR A 1 90 ? 21.525 -1.906 -19.031 1.00 78.75 90 TYR A C 1
ATOM 681 O O . TYR A 1 90 ? 22.411 -2.230 -18.246 1.00 78.75 90 TYR A O 1
ATOM 689 N N . GLY A 1 91 ? 20.664 -0.927 -18.763 1.00 77.25 91 GLY A N 1
ATOM 690 C CA . GLY A 1 91 ? 20.684 -0.119 -17.549 1.00 77.25 91 GLY A CA 1
ATOM 691 C C . GLY A 1 91 ? 19.770 1.093 -17.623 1.00 77.25 91 GLY A C 1
ATOM 692 O O . GLY A 1 91 ? 19.009 1.252 -18.588 1.00 77.25 91 GLY A O 1
ATOM 693 N N . ALA A 1 92 ? 19.827 1.938 -16.595 1.00 77.19 92 ALA A N 1
ATOM 694 C CA . ALA A 1 92 ? 19.006 3.140 -16.519 1.00 77.19 92 ALA A CA 1
ATOM 695 C C . ALA A 1 92 ? 19.455 4.169 -17.579 1.00 77.19 92 ALA A C 1
ATOM 697 O O . ALA A 1 92 ? 20.644 4.491 -17.639 1.00 77.19 92 ALA A O 1
ATOM 698 N N . PRO A 1 93 ? 18.547 4.679 -18.434 1.00 78.69 93 PRO A N 1
ATOM 699 C CA . PRO A 1 93 ? 18.879 5.747 -19.371 1.00 78.69 93 PRO A CA 1
ATOM 700 C C . PRO A 1 93 ? 19.258 7.024 -18.612 1.00 78.69 93 PRO A C 1
ATOM 702 O O . PRO A 1 93 ? 18.646 7.356 -17.597 1.00 78.69 93 PRO A O 1
ATOM 705 N N . LYS A 1 94 ? 20.248 7.755 -19.123 1.00 79.00 94 LYS A N 1
ATOM 706 C CA . LYS A 1 94 ? 20.725 9.012 -18.539 1.00 79.00 94 LYS A CA 1
ATOM 707 C C . LYS A 1 94 ? 20.631 10.125 -19.567 1.00 79.00 94 LYS A C 1
ATOM 709 O O . LYS A 1 94 ? 20.870 9.895 -20.751 1.00 79.00 94 LYS A O 1
ATOM 714 N N . ARG A 1 95 ? 20.311 11.334 -19.089 1.00 84.19 95 ARG A N 1
ATOM 715 C CA . ARG A 1 95 ? 20.205 12.549 -19.916 1.00 84.19 95 ARG A CA 1
ATOM 716 C C . ARG A 1 95 ? 19.270 12.312 -21.110 1.00 84.19 95 ARG A C 1
ATOM 718 O O . ARG A 1 95 ? 19.694 12.341 -22.259 1.00 84.19 95 ARG A O 1
ATOM 725 N N . ILE A 1 96 ? 18.020 11.962 -20.810 1.00 85.38 96 ILE A N 1
ATOM 726 C CA . ILE A 1 96 ? 17.017 11.670 -21.837 1.00 85.38 96 ILE A CA 1
ATOM 727 C C . ILE A 1 96 ? 16.676 12.968 -22.565 1.00 85.38 96 ILE A C 1
ATOM 729 O O . ILE A 1 96 ? 16.298 13.950 -21.928 1.00 85.38 96 ILE A O 1
ATOM 733 N N . SER A 1 97 ? 16.788 12.958 -23.887 1.00 87.12 97 SER A N 1
ATOM 734 C CA . SER A 1 97 ? 16.410 14.073 -24.752 1.00 87.12 97 SER A CA 1
ATOM 735 C C . SER A 1 97 ? 15.811 13.548 -26.051 1.00 87.12 97 SER A C 1
ATOM 737 O O . SER A 1 97 ? 16.003 12.385 -26.409 1.00 87.12 97 SER A O 1
ATOM 739 N N . ALA A 1 98 ? 15.078 14.402 -26.762 1.00 88.44 98 ALA A N 1
ATOM 740 C CA . ALA A 1 98 ? 14.640 14.078 -28.111 1.00 88.44 98 ALA A CA 1
ATOM 741 C C . ALA A 1 98 ? 15.861 13.965 -29.036 1.00 88.44 98 ALA A C 1
ATOM 743 O O . ALA A 1 98 ? 16.741 14.828 -29.024 1.00 88.44 98 ALA A O 1
ATOM 744 N N . ASP A 1 99 ? 15.920 12.888 -29.810 1.00 83.62 99 ASP A N 1
ATOM 745 C CA . ASP A 1 99 ? 16.906 12.703 -30.864 1.00 83.62 99 ASP A CA 1
ATOM 746 C C . ASP A 1 99 ? 16.645 13.702 -32.006 1.00 83.62 99 ASP A C 1
ATOM 748 O O . ASP A 1 99 ? 15.516 13.758 -32.499 1.00 83.62 99 ASP A O 1
ATOM 752 N N . PRO A 1 100 ? 17.647 14.470 -32.472 1.00 85.19 100 PRO A N 1
ATOM 753 C CA . PRO A 1 100 ? 17.439 15.476 -33.515 1.00 85.19 100 PRO A CA 1
ATOM 754 C C . PRO A 1 100 ? 16.946 14.916 -34.856 1.00 85.19 100 PRO A C 1
ATOM 756 O O . PRO A 1 100 ? 16.326 15.650 -35.619 1.00 85.19 100 PRO A O 1
ATOM 759 N N . LEU A 1 101 ? 17.237 13.645 -35.159 1.00 82.62 101 LEU A N 1
ATOM 760 C CA . LEU A 1 101 ? 16.874 13.015 -36.431 1.00 82.62 101 LEU A CA 1
ATOM 761 C C . LEU A 1 101 ? 15.505 12.334 -36.368 1.00 82.62 101 LEU A C 1
ATOM 763 O O . LEU A 1 101 ? 14.668 12.539 -37.241 1.00 82.62 101 LEU A O 1
ATOM 767 N N . SER A 1 102 ? 15.276 11.509 -35.346 1.00 80.88 102 SER A N 1
ATOM 768 C CA . SER A 1 102 ? 14.061 10.693 -35.226 1.00 80.88 102 SER A CA 1
ATOM 769 C C . SER A 1 102 ? 12.961 11.325 -34.369 1.00 80.88 102 SER A C 1
ATOM 771 O O . SER A 1 102 ? 11.827 10.851 -34.391 1.00 80.88 102 SER A O 1
ATOM 773 N N . GLY A 1 103 ? 13.276 12.348 -33.567 1.00 83.69 103 GLY A N 1
ATOM 774 C CA . GLY A 1 103 ? 12.363 12.936 -32.581 1.00 83.69 103 GLY A CA 1
ATOM 775 C C . GLY A 1 103 ? 12.044 12.025 -31.387 1.00 83.69 103 GLY A C 1
ATOM 776 O O . GLY A 1 103 ? 11.368 12.451 -30.450 1.00 83.69 103 GLY A O 1
ATOM 777 N N . ALA A 1 104 ? 12.529 10.780 -31.382 1.00 84.25 104 ALA A N 1
ATOM 778 C CA . ALA A 1 104 ? 12.305 9.835 -30.298 1.00 84.25 104 ALA A CA 1
ATOM 779 C C . ALA A 1 104 ? 13.067 10.258 -29.035 1.00 84.25 104 ALA A C 1
ATOM 781 O O . ALA A 1 104 ? 14.182 10.772 -29.104 1.00 84.25 104 ALA A O 1
ATOM 782 N N . LEU A 1 105 ? 12.491 10.003 -27.857 1.00 84.50 105 LEU A N 1
ATOM 783 C CA . LEU A 1 105 ? 13.209 10.191 -26.598 1.00 84.50 105 LEU A CA 1
ATOM 784 C C . LEU A 1 105 ? 14.268 9.097 -26.447 1.00 84.50 105 LEU A C 1
ATOM 786 O O . LEU A 1 105 ? 13.943 7.929 -26.220 1.00 84.50 105 LEU A O 1
ATOM 790 N N . VAL A 1 106 ? 15.536 9.491 -26.534 1.00 83.81 106 VAL A N 1
ATOM 791 C CA . VAL A 1 106 ? 16.690 8.598 -26.407 1.00 83.81 106 VAL A CA 1
ATOM 792 C C . VAL A 1 106 ? 17.580 9.026 -25.242 1.00 83.81 106 VAL A C 1
ATOM 794 O O . VAL A 1 106 ? 17.575 10.169 -24.795 1.00 83.81 106 VAL A O 1
ATOM 797 N N . SER A 1 107 ? 18.354 8.079 -24.717 1.00 82.31 107 SER A N 1
ATOM 798 C CA . SER A 1 107 ? 19.386 8.349 -23.706 1.00 82.31 107 SER A CA 1
ATOM 799 C C . SER A 1 107 ? 20.583 9.004 -24.386 1.00 82.31 107 SER A C 1
ATOM 801 O O . SER A 1 107 ? 21.104 8.408 -25.324 1.00 82.31 107 SER A O 1
ATOM 803 N N . ALA A 1 108 ? 21.073 10.165 -23.943 1.00 80.00 108 ALA A N 1
ATOM 804 C CA . ALA A 1 108 ? 22.278 10.741 -24.554 1.00 80.00 108 ALA A CA 1
ATOM 805 C C . ALA A 1 108 ? 23.482 9.783 -24.439 1.00 80.00 108 ALA A C 1
ATOM 807 O O . ALA A 1 108 ? 24.274 9.670 -25.371 1.00 80.00 108 ALA A O 1
ATOM 808 N N . GLU A 1 109 ? 23.566 9.029 -23.340 1.00 77.94 109 GLU A N 1
ATOM 809 C CA . GLU A 1 109 ? 24.574 7.987 -23.126 1.00 77.94 109 GLU A CA 1
ATOM 810 C C . GLU A 1 109 ? 24.075 6.623 -23.638 1.00 77.94 109 GLU A C 1
ATOM 812 O O . GLU A 1 109 ? 23.008 6.150 -23.225 1.00 77.94 109 GLU A O 1
ATOM 817 N N . VAL A 1 110 ? 24.839 6.000 -24.546 1.00 74.12 110 VAL A N 1
ATOM 818 C CA . VAL A 1 110 ? 24.532 4.670 -25.114 1.00 74.12 110 VAL A CA 1
ATOM 819 C C . VAL A 1 110 ? 24.950 3.556 -24.151 1.00 74.12 110 VAL A C 1
ATOM 821 O O . VAL A 1 110 ? 24.156 2.653 -23.891 1.00 74.12 110 VAL A O 1
ATOM 824 N N . ARG A 1 111 ? 26.162 3.656 -23.584 1.00 76.25 111 ARG A N 1
ATOM 825 C CA . ARG A 1 111 ? 26.624 2.796 -22.487 1.00 76.25 111 ARG A CA 1
ATOM 826 C C . ARG A 1 111 ? 25.952 3.195 -21.180 1.00 76.25 111 ARG A C 1
ATOM 828 O O . ARG A 1 111 ? 25.693 4.372 -20.932 1.00 76.25 111 ARG A O 1
ATOM 835 N N . ARG A 1 112 ? 25.678 2.211 -20.336 1.00 79.00 112 ARG A N 1
ATOM 836 C CA . ARG A 1 112 ? 24.916 2.347 -19.103 1.00 79.00 112 ARG A CA 1
ATOM 837 C C . ARG A 1 112 ? 25.597 1.572 -17.992 1.00 79.00 112 ARG A C 1
ATOM 839 O O . ARG A 1 112 ? 25.910 0.398 -18.130 1.00 79.00 112 ARG A O 1
ATOM 846 N N . ASN A 1 113 ? 25.748 2.235 -16.855 1.00 79.00 113 ASN A N 1
ATOM 847 C CA . ASN A 1 113 ? 26.283 1.603 -15.660 1.00 79.00 113 ASN A CA 1
ATOM 848 C C . ASN A 1 113 ? 25.161 0.956 -14.857 1.00 79.00 113 ASN A C 1
ATOM 850 O O . ASN A 1 113 ? 24.026 1.449 -14.838 1.00 79.00 113 ASN A O 1
ATOM 854 N N . ALA A 1 114 ? 25.522 -0.105 -14.143 1.00 82.69 114 ALA A N 1
ATOM 855 C CA . ALA A 1 114 ? 24.663 -0.687 -13.136 1.00 82.69 114 ALA A CA 1
ATOM 856 C C . ALA A 1 114 ? 24.294 0.339 -12.063 1.00 82.69 114 ALA A C 1
ATOM 858 O O . ALA A 1 114 ? 25.112 1.168 -11.656 1.00 82.69 114 ALA A O 1
ATOM 859 N N . MET A 1 115 ? 23.050 0.273 -11.602 1.00 84.94 115 MET A N 1
ATOM 860 C CA . MET A 1 115 ? 22.547 1.078 -10.502 1.00 84.94 115 MET A CA 1
ATOM 861 C C . MET A 1 115 ? 22.005 0.148 -9.428 1.00 84.94 115 MET A C 1
ATOM 863 O O . MET A 1 115 ? 21.088 -0.631 -9.678 1.00 84.94 115 MET A O 1
ATOM 867 N N . ILE A 1 116 ? 22.549 0.252 -8.221 1.00 88.38 116 ILE A N 1
ATOM 868 C CA . ILE A 1 116 ? 22.036 -0.467 -7.058 1.00 88.38 116 ILE A CA 1
ATOM 869 C C . ILE A 1 116 ? 21.123 0.484 -6.293 1.00 88.38 116 ILE A C 1
ATOM 871 O O . ILE A 1 116 ? 21.500 1.615 -5.991 1.00 88.38 116 ILE A O 1
ATOM 875 N N . THR A 1 117 ? 19.911 0.028 -5.999 1.00 91.25 117 THR A N 1
ATOM 876 C CA . THR A 1 117 ? 18.964 0.733 -5.132 1.00 91.25 117 THR A CA 1
ATOM 877 C C . THR A 1 117 ? 18.677 -0.122 -3.908 1.00 91.25 117 THR A C 1
ATOM 879 O O . THR A 1 117 ? 18.519 -1.334 -4.028 1.00 91.25 117 THR A O 1
ATOM 882 N N . GLU A 1 118 ? 18.593 0.493 -2.733 1.00 95.06 118 GLU A N 1
ATOM 883 C CA . GLU A 1 118 ? 18.197 -0.203 -1.508 1.00 95.06 118 GLU A CA 1
ATOM 884 C C . GLU A 1 118 ? 16.692 -0.046 -1.293 1.00 95.06 118 GLU A C 1
ATOM 886 O O . GLU A 1 118 ? 16.146 1.058 -1.383 1.00 95.06 118 GLU A O 1
ATOM 891 N N . ARG A 1 119 ? 16.004 -1.156 -1.017 1.00 95.56 119 ARG A N 1
ATOM 892 C CA . ARG A 1 119 ? 14.566 -1.163 -0.736 1.00 95.56 119 ARG A CA 1
ATOM 893 C C . ARG A 1 119 ? 14.298 -1.874 0.576 1.00 95.56 119 ARG A C 1
ATOM 895 O O . ARG A 1 119 ? 14.748 -2.994 0.786 1.00 95.56 119 ARG A O 1
ATOM 902 N N . TRP A 1 120 ? 13.528 -1.222 1.435 1.00 96.19 120 TRP A N 1
ATOM 903 C CA . TRP A 1 120 ? 13.096 -1.789 2.707 1.00 96.19 120 TRP A CA 1
ATOM 904 C C . TRP A 1 120 ? 11.700 -2.402 2.585 1.00 96.19 120 TRP A C 1
ATOM 906 O O . TRP A 1 120 ? 10.805 -1.815 1.958 1.00 96.19 120 TRP A O 1
ATOM 916 N N . TYR A 1 121 ? 11.535 -3.574 3.189 1.00 95.94 121 TYR A N 1
ATOM 917 C CA . TYR A 1 121 ? 10.298 -4.347 3.286 1.00 95.94 121 TYR A CA 1
ATOM 918 C C . TYR A 1 121 ? 10.053 -4.759 4.739 1.00 95.94 121 TYR A C 1
ATOM 920 O O . TYR A 1 121 ? 10.990 -4.797 5.534 1.00 95.94 121 TYR A O 1
ATOM 928 N N . LEU A 1 122 ? 8.807 -5.091 5.072 1.00 94.62 122 LEU A N 1
ATOM 929 C CA . LEU A 1 122 ? 8.459 -5.788 6.308 1.00 94.62 122 LEU A CA 1
ATOM 930 C C . LEU A 1 122 ? 8.156 -7.247 5.955 1.00 94.62 122 LEU A C 1
ATOM 932 O O . LEU A 1 122 ? 7.271 -7.503 5.141 1.00 94.62 122 LEU A O 1
ATOM 936 N N . ALA A 1 123 ? 8.919 -8.177 6.524 1.00 92.50 123 ALA A N 1
ATOM 937 C CA . ALA A 1 123 ? 8.705 -9.618 6.402 1.00 92.50 123 ALA A CA 1
ATOM 938 C C . ALA A 1 123 ? 7.973 -10.154 7.636 1.00 92.50 123 ALA A C 1
ATOM 940 O O . ALA A 1 123 ? 8.112 -9.589 8.721 1.0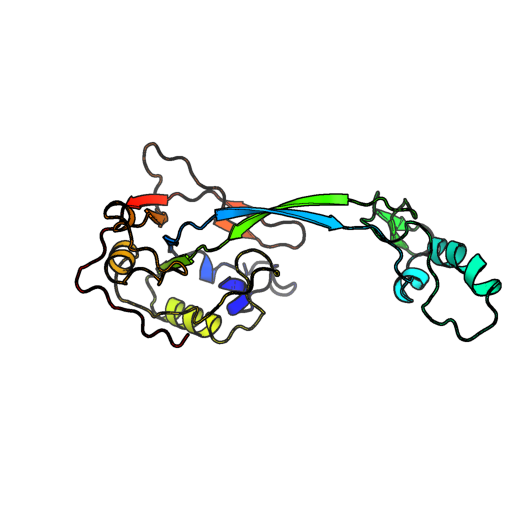0 92.50 123 ALA A O 1
ATOM 941 N N . ASP A 1 124 ? 7.207 -11.233 7.471 1.00 89.75 124 ASP A N 1
ATOM 942 C CA . ASP A 1 124 ? 6.417 -11.871 8.538 1.00 89.75 124 ASP A CA 1
ATOM 943 C C . ASP A 1 124 ? 5.489 -10.892 9.284 1.00 89.75 124 ASP A C 1
ATOM 945 O O . ASP A 1 124 ? 5.254 -11.019 10.486 1.00 89.75 124 ASP A O 1
ATOM 949 N N . ALA A 1 125 ? 5.003 -9.865 8.579 1.00 90.69 125 ALA A N 1
ATOM 950 C CA . ALA A 1 125 ? 4.101 -8.858 9.120 1.00 90.69 125 ALA A CA 1
ATOM 951 C C . ALA A 1 125 ? 2.650 -9.173 8.740 1.00 90.69 125 ALA A C 1
ATOM 953 O O . ALA A 1 125 ? 2.378 -9.582 7.610 1.00 90.69 125 ALA A O 1
ATOM 954 N N . ALA A 1 126 ? 1.722 -8.917 9.657 1.00 90.44 126 ALA A N 1
ATOM 955 C CA . ALA A 1 126 ? 0.292 -9.070 9.431 1.00 90.44 126 ALA A CA 1
ATOM 956 C C . ALA A 1 126 ? -0.466 -7.922 10.100 1.00 90.44 126 ALA A C 1
ATOM 958 O O . ALA A 1 126 ? -0.227 -7.584 11.263 1.00 90.44 126 ALA A O 1
ATOM 959 N N . PHE A 1 127 ? -1.388 -7.329 9.348 1.00 93.38 127 PHE A N 1
ATOM 960 C CA . PHE A 1 127 ? -2.131 -6.147 9.758 1.00 93.38 127 PHE A CA 1
ATOM 961 C C . PHE A 1 127 ? -3.619 -6.370 9.528 1.00 93.38 127 PHE A C 1
ATOM 963 O O . PHE A 1 127 ? -4.016 -6.804 8.447 1.00 93.38 127 PHE A O 1
ATOM 970 N N . LEU A 1 128 ? -4.436 -6.003 10.511 1.00 94.50 128 LEU A N 1
ATOM 971 C CA . LEU A 1 128 ? -5.865 -5.816 10.308 1.00 94.50 128 LEU A CA 1
ATOM 972 C C . LEU A 1 128 ? -6.100 -4.362 9.896 1.00 94.50 128 LEU A C 1
ATOM 974 O O . LEU A 1 128 ? -5.762 -3.433 10.627 1.00 94.50 128 LEU A O 1
ATOM 978 N N . VAL A 1 129 ? -6.675 -4.164 8.714 1.00 96.44 129 VAL A N 1
ATOM 979 C CA . VAL A 1 129 ? -6.994 -2.839 8.176 1.00 96.44 129 VAL A CA 1
ATOM 980 C C . VAL A 1 129 ? -8.494 -2.607 8.281 1.00 96.44 129 VAL A C 1
ATOM 982 O O . VAL A 1 129 ? -9.283 -3.470 7.904 1.00 96.44 129 VAL A O 1
ATOM 985 N N . GLY A 1 130 ? -8.883 -1.433 8.770 1.00 97.00 130 GLY A N 1
ATOM 986 C CA . GLY A 1 130 ? -10.271 -1.002 8.838 1.00 97.00 130 GLY A CA 1
ATOM 98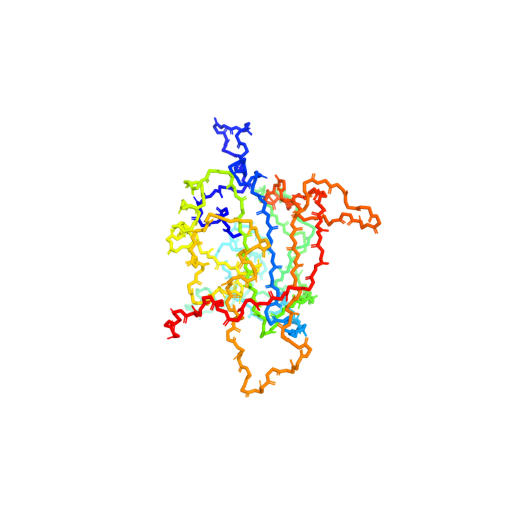7 C C . GLY A 1 130 ? -10.529 0.201 7.935 1.00 97.00 130 GLY A C 1
ATOM 988 O O . GLY A 1 130 ? -9.709 1.116 7.851 1.00 97.00 130 GLY A O 1
ATOM 989 N N . LEU A 1 131 ? -11.686 0.188 7.273 1.00 97.50 131 LEU A N 1
ATOM 990 C CA . LEU A 1 131 ? -12.245 1.318 6.534 1.00 97.50 131 LEU A CA 1
ATOM 991 C C . LEU A 1 131 ? -13.584 1.681 7.169 1.00 97.50 131 LEU A C 1
ATOM 993 O O . LEU A 1 131 ? -14.422 0.801 7.364 1.00 97.50 131 LEU A O 1
ATOM 997 N N . GLN A 1 132 ? -13.793 2.957 7.470 1.00 97.44 132 GLN A N 1
ATOM 998 C CA . GLN A 1 132 ? -15.040 3.449 8.049 1.00 97.44 132 GLN A CA 1
ATOM 999 C C . GLN A 1 132 ? -15.658 4.523 7.154 1.00 97.44 132 GLN A C 1
ATOM 1001 O O . GLN A 1 132 ? -14.979 5.421 6.660 1.00 97.44 132 GLN A O 1
ATOM 1006 N N . HIS A 1 133 ? -16.968 4.404 6.944 1.00 97.06 133 HIS A N 1
ATOM 1007 C CA . HIS A 1 133 ? -17.771 5.303 6.125 1.00 97.06 133 HIS A CA 1
ATOM 1008 C C . HIS A 1 133 ? -19.206 5.349 6.675 1.00 97.06 133 HIS A C 1
ATOM 1010 O O . HIS A 1 133 ? -19.687 4.313 7.143 1.00 97.06 133 HIS A O 1
ATOM 1016 N N . PRO A 1 134 ? -19.916 6.492 6.613 1.00 95.06 134 PRO A N 1
ATOM 1017 C CA . PRO A 1 134 ? -21.321 6.568 7.025 1.00 95.06 134 PRO A CA 1
ATOM 1018 C C . PRO A 1 134 ? -22.246 5.692 6.167 1.00 95.06 134 PRO A C 1
ATOM 1020 O O . PRO A 1 134 ? -23.203 5.108 6.670 1.00 95.06 134 PRO A O 1
ATOM 1023 N N . GLU A 1 135 ? -21.960 5.575 4.870 1.00 96.44 135 GLU A N 1
ATOM 1024 C CA . GLU A 1 135 ? -22.743 4.753 3.944 1.00 96.44 135 GLU A CA 1
ATOM 1025 C C . GLU A 1 135 ? -22.161 3.344 3.835 1.00 96.44 135 GLU A C 1
ATOM 1027 O O . GLU A 1 135 ? -21.089 3.144 3.257 1.00 96.44 135 GLU A O 1
ATOM 1032 N N . ARG A 1 136 ? -22.909 2.356 4.335 1.00 96.19 136 ARG A N 1
ATOM 1033 C CA . ARG A 1 136 ? -22.548 0.934 4.261 1.00 96.19 136 ARG A CA 1
ATOM 1034 C C . ARG A 1 136 ? -22.331 0.447 2.825 1.00 96.19 136 ARG A C 1
ATOM 1036 O O . ARG A 1 136 ? -21.420 -0.337 2.584 1.00 96.19 136 ARG A O 1
ATOM 1043 N N . GLU A 1 137 ? -23.121 0.940 1.873 1.00 96.50 137 GLU A N 1
ATOM 1044 C CA . GLU A 1 137 ? -23.037 0.525 0.468 1.00 96.50 137 GLU A CA 1
ATOM 1045 C C . GLU A 1 137 ? -21.664 0.814 -0.152 1.00 96.50 137 GLU A C 1
ATOM 1047 O O . GLU A 1 137 ? -21.186 0.039 -0.978 1.00 96.50 137 GLU A O 1
ATOM 1052 N N . VAL A 1 138 ? -21.001 1.902 0.261 1.00 96.88 138 VAL A N 1
ATOM 1053 C CA . VAL A 1 138 ? -19.631 2.222 -0.172 1.00 96.88 138 VAL A CA 1
ATOM 1054 C C . VAL A 1 138 ? -18.662 1.138 0.307 1.00 96.88 138 VAL A C 1
ATOM 1056 O O . VAL A 1 138 ? -17.855 0.637 -0.478 1.00 96.88 138 VAL A O 1
ATOM 1059 N N . LEU A 1 139 ? -18.773 0.728 1.574 1.00 97.75 139 LEU A N 1
ATOM 1060 C CA . LEU A 1 139 ? -17.934 -0.320 2.159 1.00 97.75 139 LEU A CA 1
ATOM 1061 C C . LEU A 1 139 ? -18.191 -1.681 1.501 1.00 97.75 139 LEU A C 1
ATOM 1063 O O . LEU A 1 139 ? -17.233 -2.369 1.157 1.00 97.75 139 LEU A O 1
ATOM 1067 N N . ASP A 1 140 ? -19.454 -2.036 1.254 1.00 97.31 140 ASP A N 1
ATOM 1068 C CA . ASP A 1 140 ? -19.824 -3.287 0.579 1.00 97.31 140 ASP A CA 1
ATOM 1069 C C . ASP A 1 140 ? -19.271 -3.333 -0.861 1.00 97.31 140 ASP A C 1
ATOM 1071 O O . ASP A 1 140 ? -18.719 -4.353 -1.286 1.00 97.31 140 ASP A O 1
ATOM 1075 N N . ARG A 1 141 ? 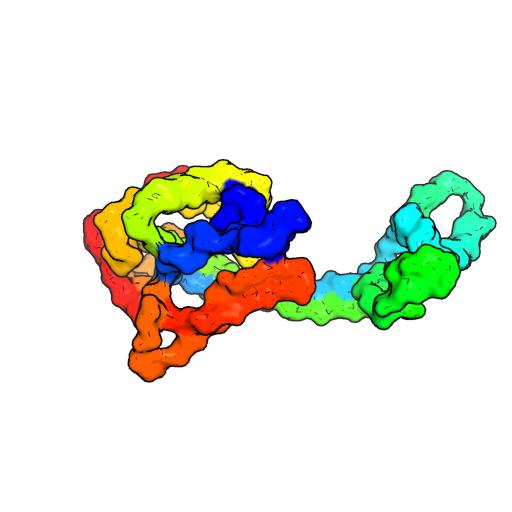-19.328 -2.217 -1.607 1.00 97.62 141 ARG A N 1
ATOM 1076 C CA . ARG A 1 141 ? -18.710 -2.117 -2.944 1.00 97.62 141 ARG A CA 1
ATOM 1077 C C . ARG A 1 141 ? -17.196 -2.303 -2.900 1.00 97.62 141 ARG A C 1
ATOM 1079 O O . ARG A 1 141 ? -16.646 -3.000 -3.753 1.00 97.62 141 ARG A O 1
ATOM 1086 N N . ILE A 1 142 ? -16.515 -1.684 -1.934 1.00 97.88 142 ILE A N 1
ATOM 1087 C CA . ILE A 1 142 ? -15.060 -1.816 -1.773 1.00 97.88 142 ILE A CA 1
ATOM 1088 C C . ILE A 1 142 ? -14.692 -3.252 -1.394 1.00 97.88 142 ILE A C 1
ATOM 1090 O O . ILE A 1 142 ? -13.784 -3.814 -2.004 1.00 97.88 142 ILE A O 1
ATOM 1094 N N . ALA A 1 143 ? -15.408 -3.854 -0.442 1.00 97.12 143 ALA A N 1
ATOM 1095 C CA . ALA A 1 143 ? -15.213 -5.239 -0.024 1.00 97.12 143 ALA A CA 1
ATOM 1096 C C . ALA A 1 143 ? -15.360 -6.202 -1.211 1.00 97.12 143 ALA A C 1
ATOM 1098 O O . ALA A 1 143 ? -14.460 -6.997 -1.475 1.00 97.12 143 ALA A O 1
ATOM 1099 N N . HIS A 1 144 ? -16.433 -6.061 -1.998 1.00 97.44 144 HIS A N 1
ATOM 1100 C CA . HIS A 1 144 ? -16.624 -6.849 -3.214 1.00 97.44 144 HIS A CA 1
ATOM 1101 C C . HIS A 1 144 ? -15.486 -6.637 -4.223 1.00 97.44 144 HIS A C 1
ATOM 1103 O O . HIS A 1 144 ? -14.966 -7.597 -4.784 1.00 97.44 144 HIS A O 1
ATOM 1109 N N . ALA A 1 145 ? -15.058 -5.392 -4.445 1.00 97.81 145 ALA A N 1
ATOM 1110 C CA . ALA A 1 145 ? -13.980 -5.102 -5.383 1.00 97.81 145 ALA A CA 1
ATOM 1111 C C . ALA A 1 145 ? -12.628 -5.684 -4.939 1.00 97.81 145 ALA A C 1
ATOM 1113 O O . ALA A 1 145 ? -11.827 -6.042 -5.797 1.00 97.81 145 ALA A O 1
ATOM 1114 N N . LEU A 1 146 ? -12.346 -5.770 -3.635 1.00 97.00 146 LEU A N 1
ATOM 1115 C CA . LEU A 1 146 ? -11.108 -6.371 -3.126 1.00 97.00 146 LEU A CA 1
ATOM 1116 C C . LEU A 1 146 ? -11.030 -7.875 -3.429 1.00 97.00 146 LEU A C 1
ATOM 1118 O O . LEU A 1 146 ? -9.949 -8.350 -3.771 1.00 97.00 146 LEU A O 1
ATOM 1122 N N . GLU A 1 147 ? -12.162 -8.583 -3.390 1.00 95.94 147 GLU A N 1
ATOM 1123 C CA . GLU A 1 147 ? -12.259 -10.010 -3.745 1.00 95.94 147 GLU A CA 1
ATOM 1124 C C . GLU A 1 147 ? -12.421 -10.250 -5.257 1.00 95.94 147 GLU A C 1
ATOM 1126 O O . GLU A 1 147 ? -12.011 -11.282 -5.787 1.00 95.94 147 GLU A O 1
ATOM 1131 N N . HIS A 1 148 ? -12.960 -9.271 -5.990 1.00 96.75 148 HIS A N 1
ATOM 1132 C CA . HIS A 1 148 ? -13.147 -9.321 -7.444 1.00 96.75 148 HIS A CA 1
ATOM 1133 C C . HIS A 1 148 ? -12.457 -8.138 -8.143 1.00 96.75 148 HIS A C 1
ATOM 1135 O O . HIS A 1 148 ? -13.115 -7.283 -8.752 1.00 96.75 148 HIS A O 1
ATOM 1141 N N . PRO A 1 149 ? -11.118 -8.042 -8.060 1.00 97.44 149 PRO A N 1
ATOM 1142 C CA . PRO A 1 149 ? -10.428 -6.821 -8.425 1.00 97.44 149 PRO A CA 1
ATOM 1143 C C . PRO A 1 149 ? -10.321 -6.638 -9.936 1.00 97.44 149 PRO A C 1
ATOM 1145 O O . PRO A 1 149 ? -9.910 -7.528 -10.678 1.00 97.44 149 PRO A O 1
ATOM 1148 N N . LYS A 1 150 ? -10.587 -5.413 -10.403 1.00 98.00 150 LYS A N 1
ATOM 1149 C CA . LYS A 1 150 ? -10.407 -5.039 -11.818 1.00 98.00 150 LYS A CA 1
ATOM 1150 C C . LYS A 1 150 ? -8.937 -4.928 -12.233 1.00 98.00 150 LYS A C 1
ATOM 1152 O O . LYS A 1 150 ? -8.634 -4.854 -13.424 1.00 98.00 150 LYS A O 1
ATOM 1157 N N . ARG A 1 151 ? -8.013 -4.854 -11.269 1.00 97.00 151 ARG A N 1
ATOM 1158 C CA . ARG A 1 151 ? -6.558 -4.838 -11.485 1.00 97.00 151 ARG A CA 1
ATOM 1159 C C . ARG A 1 151 ? -5.858 -5.668 -10.419 1.00 97.00 151 ARG A C 1
ATOM 1161 O O . ARG A 1 151 ? -6.310 -5.705 -9.285 1.00 97.00 151 ARG A O 1
ATOM 1168 N N . LEU A 1 152 ? -4.707 -6.245 -10.758 1.00 95.81 152 LEU A N 1
ATOM 1169 C CA . LEU A 1 152 ? -3.881 -6.986 -9.801 1.00 95.81 152 LEU A CA 1
ATOM 1170 C C . LEU A 1 152 ? -3.534 -6.140 -8.560 1.00 95.81 152 LEU A C 1
ATOM 1172 O O . LEU A 1 152 ? -3.212 -4.948 -8.674 1.00 95.81 152 LEU A O 1
ATOM 1176 N N . LEU A 1 153 ? -3.604 -6.778 -7.390 1.00 96.81 153 LEU A N 1
ATOM 1177 C CA . LEU A 1 153 ? -3.431 -6.157 -6.078 1.00 96.81 153 LEU A CA 1
ATOM 1178 C C . LEU A 1 153 ? -2.071 -6.505 -5.468 1.00 96.81 153 LEU A C 1
ATOM 1180 O O . LEU A 1 153 ? -1.538 -7.591 -5.672 1.00 96.81 153 LEU A O 1
ATOM 1184 N N . TRP A 1 154 ? -1.517 -5.563 -4.703 1.00 96.56 154 TRP A N 1
ATOM 1185 C CA . TRP A 1 154 ? -0.204 -5.684 -4.066 1.00 96.56 154 TRP A CA 1
ATOM 1186 C C . TRP A 1 154 ? -0.176 -4.910 -2.748 1.00 96.56 154 TRP A C 1
ATOM 1188 O O . TRP A 1 154 ? -0.784 -3.838 -2.640 1.00 96.56 154 TRP A O 1
ATOM 1198 N N . LEU A 1 155 ? 0.589 -5.412 -1.782 1.00 94.75 155 LEU A N 1
ATOM 1199 C CA . LEU A 1 155 ? 0.894 -4.763 -0.510 1.00 94.75 155 LEU A CA 1
ATOM 1200 C C . LEU A 1 155 ? 2.078 -3.806 -0.702 1.00 94.75 155 LEU A C 1
ATOM 1202 O O . LEU A 1 155 ? 3.250 -4.155 -0.561 1.00 94.75 155 LEU A O 1
ATOM 1206 N N . GLY A 1 156 ? 1.768 -2.580 -1.121 1.00 93.44 156 GLY A N 1
ATOM 1207 C CA . GLY A 1 156 ? 2.757 -1.545 -1.424 1.00 93.44 156 GLY A CA 1
ATOM 1208 C C . GLY A 1 156 ? 3.435 -1.743 -2.783 1.00 93.44 156 GLY A C 1
ATOM 1209 O O . GLY A 1 156 ? 3.189 -0.974 -3.713 1.00 93.44 156 GLY A O 1
ATOM 1210 N N . ARG A 1 157 ? 4.285 -2.768 -2.930 1.00 94.25 157 ARG A N 1
ATOM 1211 C CA . ARG A 1 157 ? 5.046 -3.042 -4.169 1.00 94.25 157 ARG A CA 1
ATOM 1212 C C . ARG A 1 157 ? 4.528 -4.288 -4.884 1.00 94.25 157 ARG A C 1
ATOM 1214 O O . ARG A 1 157 ? 4.076 -5.225 -4.245 1.00 94.25 157 ARG A O 1
ATOM 1221 N N . LYS A 1 158 ? 4.672 -4.333 -6.217 1.00 93.81 158 LYS A N 1
ATOM 1222 C CA . LYS A 1 158 ? 4.228 -5.466 -7.060 1.00 93.81 158 LYS A CA 1
ATOM 1223 C C . LYS A 1 158 ? 4.847 -6.820 -6.689 1.00 93.81 158 LYS A C 1
ATOM 1225 O O . LYS A 1 158 ? 4.275 -7.848 -7.012 1.00 93.81 158 LYS A O 1
ATOM 1230 N N . SER A 1 159 ? 6.012 -6.813 -6.046 1.00 93.31 159 SER A N 1
ATOM 1231 C CA . SER A 1 159 ? 6.693 -8.013 -5.551 1.00 93.31 159 SER A CA 1
ATOM 1232 C C . SER A 1 159 ? 6.069 -8.593 -4.278 1.00 93.31 159 SER A C 1
ATOM 1234 O O . SER A 1 159 ? 6.498 -9.649 -3.835 1.00 93.31 159 SER A O 1
ATOM 1236 N N . CYS A 1 160 ? 5.098 -7.905 -3.676 1.00 95.00 160 CYS A N 1
ATOM 1237 C CA . CYS A 1 160 ? 4.439 -8.297 -2.435 1.00 95.00 160 CYS A CA 1
ATOM 1238 C C . CYS A 1 160 ? 2.949 -8.543 -2.724 1.00 95.00 160 CYS A C 1
ATOM 1240 O O . CYS A 1 160 ? 2.127 -7.661 -2.453 1.00 95.00 160 CYS A O 1
ATOM 1242 N N . PRO A 1 161 ? 2.580 -9.673 -3.356 1.00 95.00 161 PRO A N 1
ATOM 1243 C CA . PRO A 1 161 ? 1.175 -10.023 -3.525 1.00 95.00 161 PRO A CA 1
ATOM 1244 C C . PRO A 1 161 ? 0.523 -10.237 -2.147 1.00 95.00 161 PRO A C 1
ATOM 1246 O O . PRO A 1 161 ? 1.202 -10.697 -1.227 1.00 95.00 161 PRO A O 1
ATOM 1249 N N . PRO A 1 162 ? -0.760 -9.880 -1.970 1.00 92.88 162 PRO A N 1
ATOM 1250 C CA . PRO A 1 162 ? -1.493 -10.271 -0.776 1.00 92.88 162 PRO A CA 1
ATOM 1251 C C . PRO A 1 162 ? -1.723 -11.788 -0.752 1.00 92.88 162 PRO A C 1
ATOM 1253 O O . PRO A 1 162 ? -1.757 -12.432 -1.802 1.00 92.88 162 PRO A O 1
ATOM 1256 N N . SER A 1 163 ? -1.932 -12.325 0.446 1.00 84.12 163 SER A N 1
ATOM 1257 C CA . SER A 1 163 ? -2.251 -13.733 0.682 1.00 84.12 163 SER A CA 1
ATOM 1258 C C . SER A 1 163 ? -3.591 -13.838 1.404 1.00 84.12 163 SER A C 1
ATOM 1260 O O . SER A 1 163 ? -3.862 -13.033 2.294 1.00 84.12 163 SER A O 1
ATOM 1262 N N . GLY A 1 164 ? -4.389 -14.848 1.057 1.00 82.19 164 GLY A N 1
ATOM 1263 C CA . GLY A 1 164 ? -5.683 -15.105 1.691 1.00 82.19 164 GLY A CA 1
ATOM 1264 C C . GLY A 1 164 ? -6.786 -14.120 1.288 1.00 82.19 164 GLY A C 1
ATOM 1265 O O . GLY A 1 164 ? -6.669 -13.389 0.304 1.00 82.19 164 GLY A O 1
ATOM 1266 N N . GLN A 1 165 ? -7.871 -14.143 2.060 1.00 86.94 165 GLN A N 1
ATOM 1267 C CA . GLN A 1 165 ? -9.027 -13.263 1.901 1.00 86.94 165 GLN A CA 1
ATOM 1268 C C . GLN A 1 165 ? -8.682 -11.832 2.340 1.00 86.94 165 GLN A C 1
ATOM 1270 O O . GLN A 1 165 ? -8.117 -11.623 3.414 1.00 86.94 165 GLN A O 1
ATOM 1275 N N . LEU A 1 166 ? -9.033 -10.840 1.522 1.00 91.88 166 LEU A N 1
ATOM 1276 C CA . LEU A 1 166 ? -8.759 -9.424 1.781 1.00 91.88 166 LEU A CA 1
ATOM 1277 C C . LEU A 1 166 ? -9.916 -8.725 2.502 1.00 91.88 166 LEU A C 1
ATOM 1279 O O . LEU A 1 166 ? -9.684 -7.844 3.330 1.00 91.88 166 LEU A O 1
ATOM 1283 N N . ALA A 1 167 ? -11.156 -9.085 2.179 1.00 92.88 167 ALA A N 1
ATOM 1284 C CA . ALA A 1 167 ? -12.360 -8.490 2.741 1.00 92.88 167 ALA A CA 1
ATOM 1285 C C . ALA A 1 167 ? -12.994 -9.418 3.784 1.00 92.88 167 ALA A C 1
ATOM 1287 O O . ALA A 1 167 ? -13.647 -10.403 3.450 1.00 92.88 167 ALA A O 1
ATOM 1288 N N . LEU A 1 168 ? -12.828 -9.072 5.062 1.00 89.38 168 LEU A N 1
ATOM 1289 C CA . LEU A 1 168 ? -13.268 -9.887 6.203 1.00 89.38 168 LEU A CA 1
ATOM 1290 C C . LEU A 1 168 ? -14.756 -9.708 6.546 1.00 89.38 168 LEU A C 1
ATOM 1292 O O . LEU A 1 168 ? -15.403 -10.620 7.058 1.00 89.38 168 LEU A O 1
ATOM 1296 N N . GLY A 1 169 ? -15.307 -8.524 6.277 1.00 90.94 169 GLY A N 1
ATOM 1297 C CA . GLY A 1 169 ? -16.710 -8.202 6.520 1.00 90.94 169 GLY A CA 1
ATOM 1298 C C . GLY A 1 169 ? -16.945 -6.717 6.775 1.00 90.94 169 GLY A C 1
ATOM 1299 O O . GLY A 1 169 ? -16.008 -5.942 6.953 1.00 90.94 169 GLY A O 1
ATOM 1300 N N . VAL A 1 170 ? -18.222 -6.333 6.801 1.00 94.81 170 VAL A N 1
ATOM 1301 C CA . VAL A 1 170 ? -18.675 -4.969 7.104 1.00 94.81 170 VAL A CA 1
ATOM 1302 C C . VAL A 1 170 ? -19.530 -5.005 8.367 1.00 94.81 170 VAL A C 1
ATOM 1304 O O . VAL A 1 170 ? -20.475 -5.791 8.467 1.00 94.81 170 VAL A O 1
ATOM 1307 N N . MET A 1 171 ? -19.183 -4.164 9.340 1.00 94.00 171 MET A N 1
ATOM 1308 C CA . MET A 1 171 ? -19.773 -4.138 10.680 1.00 94.00 171 MET A CA 1
ATOM 1309 C C . MET A 1 171 ? -20.314 -2.739 10.988 1.00 94.00 171 MET A C 1
ATOM 1311 O O . MET A 1 171 ? -19.749 -1.740 10.552 1.00 94.00 171 MET A O 1
ATOM 1315 N N . ALA A 1 172 ? -21.413 -2.662 11.740 1.00 95.69 172 ALA A N 1
ATOM 1316 C CA . ALA A 1 172 ? -22.012 -1.395 12.165 1.00 95.69 172 ALA A CA 1
ATOM 1317 C C . ALA A 1 172 ? -21.401 -0.932 13.498 1.00 95.69 172 ALA A C 1
ATOM 1319 O O . ALA A 1 172 ? -22.045 -0.996 14.542 1.00 95.69 172 ALA A O 1
ATOM 1320 N N . CYS A 1 173 ? -20.135 -0.526 13.460 1.00 95.19 173 CYS A N 1
ATOM 1321 C CA . CYS A 1 173 ? -19.367 -0.071 14.617 1.00 95.19 173 CYS A CA 1
ATOM 1322 C C . CYS A 1 173 ? -18.259 0.898 14.182 1.00 95.19 173 CYS A C 1
ATOM 1324 O O . CYS A 1 173 ? -17.988 1.065 12.992 1.00 95.19 173 CYS A O 1
ATOM 1326 N N . THR A 1 174 ? -17.600 1.523 15.150 1.00 95.88 174 THR A N 1
ATOM 1327 C CA . THR A 1 174 ? -16.396 2.331 14.922 1.00 95.88 174 THR A CA 1
ATOM 1328 C C . THR A 1 174 ? -15.166 1.456 14.651 1.00 95.88 174 THR A C 1
ATOM 1330 O O . THR A 1 174 ? -15.135 0.276 15.009 1.00 95.88 174 THR A O 1
ATOM 1333 N N . LEU A 1 175 ? -14.108 2.038 14.071 1.00 96.88 175 LEU A N 1
ATOM 1334 C CA . LEU A 1 175 ? -12.814 1.359 13.891 1.00 96.88 175 LEU A CA 1
ATOM 1335 C C . LEU A 1 175 ? -12.235 0.828 15.211 1.00 96.88 175 LEU A C 1
ATOM 1337 O O . LEU A 1 175 ? -11.711 -0.282 15.248 1.00 96.88 175 LEU A O 1
ATOM 1341 N N . ALA A 1 176 ? -12.364 1.590 16.302 1.00 96.12 176 ALA A N 1
ATOM 1342 C CA . ALA A 1 176 ? -11.871 1.183 17.616 1.00 96.12 176 ALA A CA 1
ATOM 1343 C C . ALA A 1 176 ? -12.599 -0.067 18.143 1.00 96.12 176 ALA A C 1
ATOM 1345 O O . ALA A 1 176 ? -11.962 -1.000 18.631 1.00 96.12 176 ALA A O 1
ATOM 1346 N N . GLU A 1 177 ? -13.925 -0.115 17.997 1.00 96.19 177 GLU A N 1
ATOM 1347 C CA . GLU A 1 177 ? -14.743 -1.273 18.379 1.00 96.19 177 GLU A CA 1
ATOM 1348 C C . GLU A 1 177 ? -14.464 -2.487 17.481 1.00 96.19 177 GLU A C 1
ATOM 1350 O O . GLU A 1 177 ? -14.327 -3.608 17.977 1.00 96.19 177 GLU A O 1
ATOM 1355 N N . ALA A 1 178 ? -14.314 -2.280 16.169 1.00 95.44 178 ALA A N 1
ATOM 1356 C CA . ALA A 1 178 ? -13.939 -3.341 15.235 1.00 95.44 178 ALA A CA 1
ATOM 1357 C C . ALA A 1 178 ? -12.579 -3.957 15.612 1.00 95.44 178 ALA A C 1
ATOM 1359 O O . ALA A 1 178 ? -12.440 -5.174 15.713 1.00 95.44 178 ALA A O 1
ATOM 1360 N N . PHE A 1 179 ? -11.583 -3.122 15.915 1.00 95.81 179 PHE A N 1
ATOM 1361 C CA . PHE A 1 179 ? -10.256 -3.577 16.329 1.00 95.81 179 PHE A CA 1
ATOM 1362 C C . PHE A 1 179 ? -10.226 -4.258 17.696 1.00 95.81 179 PHE A C 1
ATOM 1364 O O . PHE A 1 179 ? -9.311 -5.039 17.942 1.00 95.81 179 PHE A O 1
ATOM 1371 N N . ALA A 1 180 ? -11.189 -4.008 18.579 1.00 95.12 180 ALA A N 1
ATOM 1372 C CA . ALA A 1 180 ? -11.310 -4.746 19.834 1.00 95.12 180 ALA A CA 1
ATOM 1373 C C . ALA A 1 180 ? -12.069 -6.078 19.668 1.00 95.12 180 ALA A C 1
ATOM 1375 O O . ALA A 1 180 ? -11.803 -7.027 20.400 1.00 95.12 180 ALA A O 1
ATOM 1376 N N . SER A 1 181 ? -13.002 -6.159 18.715 1.00 93.06 181 SER A N 1
ATOM 1377 C CA . SER A 1 181 ? -13.949 -7.280 18.575 1.00 93.06 181 SER A CA 1
ATOM 1378 C C . SER A 1 181 ? -13.510 -8.399 17.627 1.00 93.06 181 SER A C 1
ATOM 1380 O O . SER A 1 181 ? -14.166 -9.440 17.577 1.00 93.06 181 SER A O 1
ATOM 1382 N N . VAL A 1 182 ? -12.410 -8.226 16.896 1.00 91.06 182 VAL A N 1
ATOM 1383 C CA . VAL A 1 182 ? -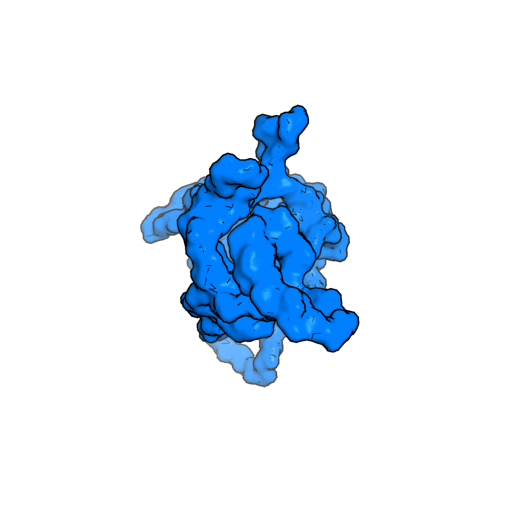11.825 -9.258 16.022 1.00 91.06 182 VAL A CA 1
ATOM 1384 C C . VAL A 1 182 ? -10.584 -9.849 16.689 1.00 91.06 182 VAL A C 1
ATOM 1386 O O . VAL A 1 182 ? -9.761 -9.097 17.217 1.00 91.06 182 VAL A O 1
ATOM 1389 N N . ALA A 1 183 ? -10.431 -11.177 16.682 1.00 90.25 183 ALA A N 1
ATOM 1390 C CA . ALA A 1 183 ? -9.269 -11.848 17.272 1.00 90.25 183 ALA A CA 1
ATOM 1391 C C . ALA A 1 183 ? -7.952 -11.400 16.604 1.00 90.25 183 ALA A C 1
ATOM 1393 O O . ALA A 1 183 ? -7.966 -10.771 15.549 1.00 90.25 183 ALA A O 1
ATOM 1394 N N . LEU A 1 184 ? -6.794 -11.680 17.208 1.00 88.81 184 LEU A N 1
ATOM 1395 C CA . LEU A 1 184 ? -5.498 -11.420 16.560 1.00 88.81 184 LEU A CA 1
ATOM 1396 C C . LEU A 1 184 ? -5.294 -12.372 15.384 1.00 88.81 184 LEU A C 1
ATOM 1398 O O . LEU A 1 184 ? -5.614 -13.552 15.508 1.00 88.81 184 LEU A O 1
ATOM 1402 N N . LEU A 1 185 ? -4.749 -11.884 14.269 1.00 85.31 185 LEU A N 1
ATOM 1403 C CA . LEU A 1 185 ? -4.368 -12.734 13.140 1.00 85.31 185 LEU A CA 1
ATOM 1404 C C . LEU A 1 185 ? -3.399 -13.840 13.601 1.00 85.31 185 LEU A C 1
ATOM 1406 O O . LEU A 1 185 ? -2.528 -13.569 14.440 1.00 85.31 185 LEU A O 1
ATOM 1410 N N . PRO A 1 186 ? -3.500 -15.070 13.062 1.00 77.25 186 PRO A N 1
ATOM 1411 C CA . PRO A 1 186 ? -2.583 -16.147 13.419 1.00 77.25 186 PRO A CA 1
ATOM 1412 C C . PRO A 1 186 ? -1.127 -15.747 13.179 1.00 77.25 186 PRO A C 1
ATOM 1414 O O . PRO A 1 186 ? -0.796 -15.136 12.160 1.00 77.25 186 PRO A O 1
ATOM 1417 N N . SER A 1 187 ? -0.251 -16.086 14.126 1.00 70.38 187 SER A N 1
ATOM 1418 C CA . SER A 1 187 ? 1.184 -15.884 13.938 1.00 70.38 187 SER A CA 1
ATOM 1419 C C . SER A 1 187 ? 1.751 -16.980 13.038 1.00 70.38 187 SER A C 1
ATOM 1421 O O . SER A 1 187 ? 1.402 -18.143 13.228 1.00 70.38 187 SER A O 1
ATOM 1423 N N . PRO A 1 188 ? 2.685 -16.663 12.126 1.00 64.44 188 PRO A N 1
ATOM 1424 C CA . PRO A 1 188 ? 3.481 -17.685 11.448 1.00 64.44 188 PRO A CA 1
ATOM 1425 C C . PRO A 1 188 ? 4.468 -18.407 12.389 1.00 64.44 188 PRO A C 1
ATOM 1427 O O . PRO A 1 188 ? 5.142 -19.340 11.964 1.00 64.44 188 PRO A O 1
ATOM 1430 N N . SER A 1 189 ? 4.600 -17.969 13.646 1.00 64.94 189 SER A N 1
ATOM 1431 C CA . SER A 1 189 ? 5.480 -18.563 14.653 1.00 64.94 189 SER A CA 1
ATOM 1432 C C . SER A 1 189 ? 4.682 -19.393 15.662 1.00 64.94 189 SER A C 1
ATOM 1434 O O . SER A 1 189 ? 3.778 -18.866 16.301 1.00 64.94 189 SER A O 1
ATOM 1436 N N . ASP A 1 190 ? 5.103 -20.639 15.905 1.00 60.28 190 ASP A N 1
ATOM 1437 C CA . ASP A 1 190 ? 4.538 -21.537 16.935 1.00 60.28 190 ASP A CA 1
ATOM 1438 C C . ASP A 1 190 ? 4.825 -21.084 18.385 1.00 60.28 190 ASP A C 1
ATOM 1440 O O . ASP A 1 190 ? 4.434 -21.737 19.355 1.00 60.28 190 ASP A O 1
ATOM 1444 N N . ALA A 1 191 ? 5.558 -19.981 18.563 1.00 61.38 191 ALA A N 1
ATOM 1445 C CA . ALA A 1 191 ? 5.883 -19.451 19.881 1.00 61.38 191 ALA A CA 1
ATOM 1446 C C . ALA A 1 191 ? 4.631 -18.868 20.568 1.00 61.38 191 ALA A C 1
ATOM 1448 O O . ALA A 1 191 ? 3.927 -18.056 19.962 1.00 61.38 191 ALA A O 1
ATOM 1449 N N . PRO A 1 192 ? 4.364 -19.212 21.843 1.00 57.00 192 PRO A N 1
ATOM 1450 C CA . PRO A 1 192 ? 3.228 -18.658 22.564 1.00 57.00 192 PRO A CA 1
ATOM 1451 C C . PRO A 1 192 ? 3.382 -17.133 22.704 1.00 57.00 192 PRO A C 1
ATOM 1453 O O . PRO A 1 192 ? 4.473 -16.665 23.051 1.00 57.00 192 PRO A O 1
ATOM 1456 N N . PRO A 1 193 ? 2.316 -16.347 22.462 1.00 58.59 193 PRO A N 1
ATOM 1457 C CA . PRO A 1 193 ? 2.380 -14.898 22.586 1.00 58.59 193 PRO A CA 1
ATOM 1458 C C . PRO A 1 193 ? 2.734 -14.510 24.023 1.00 58.59 193 PRO A C 1
ATOM 1460 O O . PRO A 1 193 ? 2.196 -15.063 24.988 1.00 58.59 193 PRO A O 1
ATOM 1463 N N . SER A 1 194 ? 3.641 -13.545 24.194 1.00 57.47 194 SER A N 1
ATOM 1464 C CA . SER A 1 194 ? 3.944 -13.033 25.529 1.00 57.47 194 SER A CA 1
ATOM 1465 C C . SER A 1 194 ? 2.739 -12.258 26.080 1.00 57.47 194 SER A C 1
ATOM 1467 O O . SER A 1 194 ? 1.963 -11.669 25.332 1.00 57.47 194 SER A O 1
ATOM 1469 N N . ALA A 1 195 ? 2.582 -12.164 27.405 1.00 53.38 195 ALA A N 1
ATOM 1470 C CA . ALA A 1 195 ? 1.497 -11.369 27.999 1.00 53.38 195 ALA A CA 1
ATOM 1471 C C . ALA A 1 195 ? 1.529 -9.880 27.569 1.00 53.38 195 ALA A C 1
ATOM 1473 O O . ALA A 1 195 ? 0.500 -9.206 27.594 1.00 53.38 195 ALA A O 1
ATOM 1474 N N . ARG A 1 196 ? 2.693 -9.366 27.130 1.00 48.78 196 ARG A N 1
ATOM 1475 C CA . ARG A 1 196 ? 2.856 -8.025 26.539 1.00 48.78 196 ARG A CA 1
ATOM 1476 C C . ARG A 1 196 ? 2.467 -7.962 25.052 1.00 48.78 196 ARG A C 1
ATOM 1478 O O . ARG A 1 196 ? 2.153 -6.869 24.588 1.00 48.78 196 ARG A O 1
ATOM 1485 N N . ASP A 1 197 ? 2.414 -9.087 24.342 1.00 58.09 197 ASP A N 1
ATOM 1486 C CA . ASP A 1 197 ? 1.918 -9.189 22.957 1.00 58.09 197 ASP A CA 1
ATOM 1487 C C . ASP A 1 197 ? 0.387 -9.241 22.867 1.00 58.09 197 ASP A C 1
ATOM 1489 O O . ASP A 1 197 ? -0.175 -9.106 21.788 1.00 58.09 197 ASP A O 1
ATOM 1493 N N . SER A 1 198 ? -0.315 -9.364 23.997 1.00 69.19 198 SER A N 1
ATOM 1494 C CA . SER A 1 198 ? -1.783 -9.489 24.033 1.00 69.19 198 SER A CA 1
ATOM 1495 C C . SER A 1 198 ? -2.564 -8.236 23.606 1.00 69.19 198 SER A C 1
ATOM 1497 O O . SER A 1 198 ? -3.779 -8.299 23.426 1.00 69.19 198 SER A O 1
ATOM 1499 N N . ARG A 1 199 ? -1.892 -7.085 23.477 1.00 89.00 199 ARG A N 1
ATOM 1500 C CA . ARG A 1 199 ? -2.515 -5.807 23.109 1.00 89.00 199 ARG A CA 1
ATOM 1501 C C . ARG A 1 199 ? -1.824 -5.227 21.880 1.00 89.00 199 ARG A C 1
ATOM 1503 O O . ARG A 1 199 ? -0.777 -4.623 22.057 1.00 89.00 199 ARG A O 1
ATOM 1510 N N . PRO A 1 200 ? -2.319 -5.380 20.650 1.00 92.62 200 PRO A N 1
ATOM 1511 C CA . PRO A 1 200 ? -1.635 -4.833 19.482 1.00 92.62 200 PRO A CA 1
ATOM 1512 C C . PRO A 1 200 ? -1.672 -3.298 19.500 1.00 92.62 200 PRO A C 1
ATOM 1514 O O . PRO A 1 200 ? -2.524 -2.679 20.146 1.00 92.62 200 PRO A O 1
ATOM 1517 N N . TRP A 1 201 ? -0.731 -2.671 18.794 1.00 95.50 201 TRP A N 1
ATOM 1518 C CA . TRP A 1 201 ? -0.861 -1.251 18.464 1.00 95.50 201 TRP A CA 1
ATOM 1519 C C . TRP A 1 201 ? -1.893 -1.086 17.353 1.00 95.50 201 TRP A C 1
ATOM 1521 O O . TRP A 1 201 ? -1.887 -1.856 16.390 1.00 95.50 201 TRP A O 1
ATOM 1531 N N . ALA A 1 202 ? -2.741 -0.072 17.473 1.00 96.69 202 ALA A N 1
ATOM 1532 C CA . ALA A 1 202 ? -3.579 0.393 16.384 1.00 96.69 202 ALA A CA 1
ATOM 1533 C C . ALA A 1 202 ? -3.411 1.893 16.169 1.00 96.69 202 ALA A C 1
ATOM 1535 O O . ALA A 1 202 ? -3.295 2.653 17.129 1.00 96.69 202 ALA A O 1
ATOM 1536 N N . TRP A 1 203 ? -3.439 2.286 14.902 1.00 96.94 203 TRP A N 1
ATOM 1537 C CA . TRP A 1 203 ? -3.466 3.665 14.451 1.00 96.94 203 TRP A CA 1
ATOM 1538 C C . TRP A 1 203 ? -4.787 3.912 13.747 1.00 96.94 203 TRP A C 1
ATOM 1540 O O . TRP A 1 203 ? -5.141 3.171 12.829 1.00 96.94 203 TRP A O 1
ATOM 1550 N N . ILE A 1 204 ? -5.533 4.911 14.199 1.00 96.81 204 ILE A N 1
ATOM 1551 C CA . ILE A 1 204 ? -6.826 5.285 13.625 1.00 96.81 204 ILE A CA 1
ATOM 1552 C C . ILE A 1 204 ? -6.742 6.744 13.209 1.00 96.81 204 ILE A C 1
ATOM 1554 O O . ILE A 1 204 ? -6.290 7.594 13.976 1.00 96.81 204 ILE A O 1
ATOM 1558 N N . GLU A 1 205 ? -7.161 7.031 11.984 1.00 95.94 205 GLU A N 1
ATOM 1559 C CA . GLU A 1 205 ? -7.239 8.389 11.475 1.00 95.94 205 GLU A CA 1
ATOM 1560 C C . GLU A 1 205 ? -8.136 9.271 12.352 1.00 95.94 205 GLU A C 1
ATOM 1562 O O . GLU A 1 205 ? -9.217 8.877 12.789 1.00 95.94 205 GLU A O 1
ATOM 1567 N N . SER A 1 206 ? -7.668 10.492 12.595 1.00 93.12 206 SER A N 1
ATOM 1568 C CA . SER A 1 206 ? -8.378 11.515 13.344 1.00 93.12 206 SER A CA 1
ATOM 1569 C C . SER A 1 206 ? -8.770 12.649 12.407 1.00 93.12 206 SER A C 1
ATOM 1571 O O . SER A 1 206 ? -7.912 13.314 11.828 1.00 93.12 206 SER A O 1
ATOM 1573 N N . GLU A 1 207 ? -10.070 12.937 12.334 1.00 87.06 207 GLU A N 1
ATOM 1574 C CA . GLU A 1 207 ? -10.621 14.064 11.564 1.00 87.06 207 GLU A CA 1
ATOM 1575 C C . GLU A 1 207 ? -10.115 15.428 12.052 1.00 87.06 207 GLU A C 1
ATOM 1577 O O . GLU A 1 207 ? -10.196 16.432 11.343 1.00 87.06 207 GLU A O 1
ATOM 1582 N N . ARG A 1 208 ? -9.629 15.490 13.297 1.00 88.06 208 ARG A N 1
ATOM 1583 C CA . ARG A 1 208 ? -9.110 16.713 13.908 1.00 88.06 208 ARG A CA 1
ATOM 1584 C C . ARG A 1 208 ? -7.646 16.543 14.298 1.00 88.06 208 ARG A C 1
ATOM 1586 O O . ARG A 1 208 ? -7.248 15.448 14.700 1.00 88.06 208 ARG A O 1
ATOM 1593 N N . PRO A 1 209 ? -6.853 17.626 14.265 1.00 90.44 209 PRO A N 1
ATOM 1594 C CA . PRO A 1 209 ? -5.501 17.600 14.792 1.00 90.44 209 PRO A CA 1
ATOM 1595 C C . PRO A 1 209 ? -5.460 17.111 16.241 1.00 90.44 209 PRO A C 1
ATOM 1597 O O . PRO A 1 209 ? -6.191 17.613 17.097 1.00 90.44 209 PRO A O 1
ATOM 1600 N N . VAL A 1 210 ? -4.588 16.143 16.511 1.00 89.25 210 VAL A N 1
ATOM 1601 C CA . VAL A 1 210 ? -4.394 15.581 17.850 1.00 89.25 210 VAL A CA 1
ATOM 1602 C C . VAL A 1 210 ? -3.350 16.426 18.595 1.00 89.25 210 VAL A C 1
ATOM 1604 O O . VAL A 1 210 ? -2.236 16.596 18.091 1.00 89.25 210 VAL A O 1
ATOM 1607 N N . PRO A 1 211 ? -3.664 16.985 19.780 1.00 88.62 211 PRO A N 1
ATOM 1608 C CA . PRO A 1 211 ? -2.719 17.813 20.525 1.00 88.62 211 PRO A CA 1
ATOM 1609 C C . PRO A 1 211 ? -1.403 17.081 20.815 1.00 88.62 211 PRO A C 1
ATOM 1611 O O . PRO A 1 211 ? -1.401 15.973 21.342 1.00 88.62 211 PRO A O 1
ATOM 1614 N N . GLY A 1 212 ? -0.275 17.716 20.490 1.00 87.75 212 GLY A N 1
ATOM 1615 C CA . GLY A 1 212 ? 1.061 17.160 20.738 1.00 87.75 212 GLY A CA 1
ATOM 1616 C C . GLY A 1 212 ? 1.523 16.086 19.745 1.00 87.75 212 GLY A C 1
ATOM 1617 O O . GLY A 1 212 ? 2.655 15.624 19.866 1.00 87.75 212 GLY A O 1
ATOM 1618 N N . VAL A 1 213 ? 0.705 15.723 18.751 1.00 89.38 213 VAL A N 1
ATOM 1619 C CA . VAL A 1 213 ? 1.052 14.752 17.702 1.00 89.38 213 VAL A CA 1
ATOM 1620 C C . VAL A 1 213 ? 1.129 15.468 16.351 1.00 89.38 213 VAL A C 1
ATOM 1622 O O . VAL A 1 213 ? 0.204 16.172 15.943 1.00 89.38 213 VAL A O 1
ATOM 1625 N N . GLY A 1 214 ? 2.264 15.325 15.662 1.00 90.75 214 GLY A N 1
ATOM 1626 C CA . GLY A 1 214 ? 2.451 15.866 14.313 1.00 90.75 214 GLY A CA 1
ATOM 1627 C C . GLY A 1 214 ? 1.672 15.072 13.253 1.00 90.75 214 GLY A C 1
ATOM 1628 O O . GLY A 1 214 ? 1.333 13.915 13.495 1.00 90.75 214 GLY A O 1
ATOM 1629 N N . PRO A 1 215 ? 1.388 15.662 12.079 1.00 94.56 215 PRO A N 1
ATOM 1630 C CA . PRO A 1 215 ? 0.701 14.953 11.005 1.00 94.56 215 PRO A CA 1
ATOM 1631 C C . PRO A 1 215 ? 1.600 13.913 10.323 1.00 94.56 215 PRO A C 1
ATOM 1633 O O . PRO A 1 215 ? 2.826 14.043 10.294 1.00 94.56 215 PRO A O 1
ATOM 1636 N N . VAL A 1 216 ? 0.964 12.936 9.682 1.00 94.44 216 VAL A N 1
ATOM 1637 C CA . VAL A 1 216 ? 1.578 11.989 8.745 1.00 94.44 216 VAL A CA 1
ATOM 1638 C C . VAL A 1 216 ? 1.288 12.454 7.314 1.00 94.44 216 VAL A C 1
ATOM 1640 O O . VAL A 1 216 ? 0.184 12.892 7.009 1.00 94.44 216 VAL A O 1
ATOM 1643 N N . MET A 1 217 ? 2.288 12.410 6.428 1.00 95.44 217 MET A N 1
ATOM 1644 C CA . MET A 1 217 ? 2.204 12.936 5.053 1.00 95.44 217 MET A CA 1
ATOM 1645 C C . MET A 1 217 ? 1.866 11.849 4.024 1.00 95.44 217 MET A C 1
ATOM 1647 O O . MET A 1 217 ? 2.629 11.611 3.086 1.00 95.44 217 MET A O 1
ATOM 1651 N N . ASP A 1 218 ? 0.742 11.166 4.207 1.00 94.12 218 ASP A N 1
ATOM 1652 C CA . ASP A 1 218 ? 0.350 10.002 3.404 1.00 94.12 218 ASP A CA 1
ATOM 1653 C C . ASP A 1 218 ? -1.114 10.017 2.923 1.00 94.12 218 ASP A C 1
ATOM 1655 O O . ASP A 1 218 ? -1.502 9.086 2.217 1.00 94.12 218 ASP A O 1
ATOM 1659 N N . GLN A 1 219 ? -1.901 11.073 3.189 1.00 94.19 219 GLN A N 1
ATOM 1660 C CA . GLN A 1 219 ? -3.255 11.192 2.631 1.00 94.19 219 GLN A CA 1
ATOM 1661 C C . GLN A 1 219 ? -3.177 11.303 1.102 1.00 94.19 219 GLN A C 1
ATOM 1663 O O . GLN A 1 219 ? -2.629 12.291 0.606 1.00 94.19 219 GLN A O 1
ATOM 1668 N N . PRO A 1 220 ? -3.690 10.339 0.320 1.00 93.50 220 PRO A N 1
ATOM 1669 C CA . PRO A 1 220 ? -3.496 10.329 -1.124 1.00 93.50 220 PRO A CA 1
ATOM 1670 C C . PRO A 1 220 ? -4.315 11.429 -1.805 1.00 93.50 220 PRO A C 1
ATOM 1672 O O . PRO A 1 220 ? -5.535 11.462 -1.702 1.00 93.50 220 PRO A O 1
ATOM 1675 N N . VAL A 1 221 ? -3.634 12.299 -2.555 1.00 93.25 221 VAL A N 1
ATOM 1676 C CA . VAL A 1 221 ? -4.260 13.361 -3.365 1.00 93.25 221 VAL A CA 1
ATOM 1677 C C . VAL A 1 221 ? -4.219 13.014 -4.852 1.00 93.25 221 VAL A C 1
ATOM 1679 O O . VAL A 1 221 ? -5.125 13.345 -5.603 1.00 93.25 221 VAL A O 1
ATOM 1682 N N . SER A 1 222 ? -3.150 12.366 -5.320 1.00 91.62 222 SER A N 1
ATOM 1683 C CA . SER A 1 222 ? -3.020 11.978 -6.728 1.00 91.62 222 SER A CA 1
ATOM 1684 C C . SER A 1 222 ? -2.028 10.834 -6.902 1.00 91.62 222 SER A C 1
ATOM 1686 O O . SER A 1 222 ? -1.043 10.752 -6.170 1.00 91.62 222 SER A O 1
ATOM 1688 N N . PHE A 1 223 ? -2.252 9.997 -7.919 1.00 92.50 223 PHE A N 1
ATOM 1689 C CA . PHE A 1 223 ? -1.343 8.926 -8.345 1.00 92.50 223 PHE A CA 1
ATOM 1690 C C . PHE A 1 223 ? -0.807 9.125 -9.774 1.00 92.50 223 PHE A C 1
ATOM 1692 O O . PHE A 1 223 ? -0.460 8.142 -10.436 1.00 92.50 223 PHE A O 1
ATOM 1699 N N . HIS A 1 224 ? -0.742 10.375 -10.244 1.00 89.19 224 HIS A N 1
ATOM 1700 C CA . HIS A 1 224 ? -0.249 10.746 -11.574 1.00 89.19 224 HIS A CA 1
ATOM 1701 C C . HIS A 1 224 ? 1.094 10.074 -11.914 1.00 89.19 224 HIS A C 1
ATOM 1703 O O . HIS A 1 224 ? 1.941 9.866 -11.040 1.00 89.19 224 HIS A O 1
ATOM 1709 N N . ALA A 1 225 ? 1.337 9.759 -13.191 1.00 84.12 225 ALA A N 1
ATOM 1710 C CA . ALA A 1 225 ? 2.534 9.024 -13.617 1.00 84.12 225 ALA A CA 1
ATOM 1711 C C . ALA A 1 225 ? 3.857 9.745 -13.284 1.00 84.12 225 ALA A C 1
ATOM 1713 O O . ALA A 1 225 ? 4.888 9.099 -13.100 1.00 84.12 225 ALA A O 1
ATOM 1714 N N . MET A 1 226 ? 3.814 11.076 -13.179 1.00 84.00 226 MET A N 1
ATOM 1715 C CA . MET A 1 226 ? 4.949 11.926 -12.771 1.00 84.00 226 MET A CA 1
ATOM 1716 C C . MET A 1 226 ? 5.258 11.904 -11.276 1.00 84.00 226 MET A C 1
ATOM 1718 O O . MET A 1 226 ? 6.310 12.385 -10.867 1.00 84.00 226 MET A O 1
ATOM 1722 N N . GLY A 1 227 ? 4.383 11.321 -10.465 1.00 85.75 227 GLY A N 1
ATOM 1723 C CA . GLY A 1 227 ? 4.628 11.117 -9.050 1.00 85.75 227 GLY A CA 1
ATOM 1724 C C . GLY A 1 227 ? 3.350 11.242 -8.231 1.00 85.75 227 GLY A C 1
ATOM 1725 O O . GLY A 1 227 ? 2.468 12.036 -8.577 1.00 85.75 227 GLY A O 1
ATOM 1726 N N . PRO A 1 228 ? 3.244 10.478 -7.134 1.00 91.88 228 PRO A N 1
ATOM 1727 C CA . PRO A 1 228 ? 2.130 10.624 -6.222 1.00 91.88 228 PRO A CA 1
ATOM 1728 C C . PRO A 1 228 ? 2.225 11.947 -5.452 1.00 91.88 228 PRO A C 1
ATOM 1730 O O . PRO A 1 228 ? 3.319 12.428 -5.148 1.00 91.88 228 PRO A O 1
ATOM 1733 N N . LYS A 1 229 ? 1.071 12.513 -5.103 1.00 94.12 229 LYS A N 1
ATOM 1734 C CA . LYS A 1 229 ? 0.958 13.664 -4.199 1.00 94.12 229 LYS A CA 1
ATOM 1735 C C . LYS A 1 229 ? 0.194 13.247 -2.954 1.00 94.12 229 LYS A C 1
ATOM 1737 O O . LYS A 1 229 ? -0.815 12.551 -3.070 1.00 94.12 229 LYS A O 1
ATOM 1742 N N . HIS A 1 230 ? 0.659 13.716 -1.800 1.00 95.00 230 HIS A N 1
ATOM 1743 C CA . HIS A 1 230 ? 0.039 13.438 -0.511 1.00 95.00 230 HIS A CA 1
ATOM 1744 C C . HIS A 1 230 ? -0.211 14.727 0.275 1.00 95.00 230 HIS A C 1
ATOM 1746 O O . HIS A 1 230 ? 0.503 15.717 0.096 1.00 95.00 230 HIS A O 1
ATOM 1752 N N . ALA A 1 231 ? -1.215 14.688 1.141 1.00 94.50 231 ALA A N 1
ATOM 1753 C CA . ALA A 1 231 ? -1.568 15.723 2.102 1.00 94.50 231 ALA A CA 1
ATOM 1754 C C . ALA A 1 231 ? -1.321 15.222 3.543 1.00 94.50 231 ALA A C 1
ATOM 1756 O O . ALA A 1 231 ? -1.161 14.015 3.752 1.00 94.50 231 ALA A O 1
ATOM 1757 N N . PRO A 1 232 ? -1.249 16.126 4.536 1.00 95.06 232 PRO A N 1
ATOM 1758 C CA . PRO A 1 232 ? -1.201 15.726 5.937 1.00 95.06 232 PRO A CA 1
ATOM 1759 C C . PRO A 1 232 ? -2.521 15.076 6.376 1.00 95.06 232 PRO A C 1
ATOM 1761 O O . PRO A 1 232 ? -3.593 15.598 6.072 1.00 95.06 232 PRO A O 1
ATOM 1764 N N . ARG A 1 233 ? -2.430 14.001 7.163 1.00 94.06 233 ARG A N 1
ATOM 1765 C CA . ARG A 1 233 ? -3.513 13.482 8.012 1.00 94.06 233 ARG A CA 1
ATOM 1766 C C . ARG A 1 233 ? -3.037 13.345 9.453 1.00 94.06 233 ARG A C 1
ATOM 1768 O O . ARG A 1 233 ? -1.836 13.296 9.718 1.00 94.06 233 ARG A O 1
ATOM 1775 N N . TRP A 1 234 ? -3.977 13.273 10.384 1.00 95.75 234 TRP A N 1
ATOM 1776 C CA . TRP A 1 234 ? -3.696 13.019 11.794 1.00 95.75 234 TRP A CA 1
ATOM 1777 C C . TRP A 1 234 ? -4.191 11.632 12.170 1.00 95.75 234 TRP A C 1
ATOM 1779 O O . TRP A 1 234 ? -5.128 11.116 11.572 1.00 95.75 234 TRP A O 1
ATOM 1789 N N . GLU A 1 235 ? -3.560 11.027 13.166 1.00 95.50 235 GLU A N 1
ATOM 1790 C CA . GLU A 1 235 ? -3.955 9.724 13.689 1.00 95.50 235 GLU A CA 1
ATOM 1791 C C . GLU A 1 235 ? -3.740 9.666 15.200 1.00 95.50 235 GLU A C 1
ATOM 1793 O O . GLU A 1 235 ? -2.874 10.357 15.746 1.00 95.50 235 GLU A O 1
ATOM 1798 N N . THR A 1 236 ? -4.539 8.846 15.876 1.00 94.94 236 THR A N 1
ATOM 1799 C CA . THR A 1 236 ? -4.277 8.415 17.250 1.00 94.94 236 THR A CA 1
ATOM 1800 C C . THR A 1 236 ? -3.624 7.042 17.214 1.00 94.94 236 THR A C 1
ATOM 1802 O O . THR A 1 236 ? -3.986 6.202 16.393 1.00 94.94 236 THR A O 1
ATOM 1805 N N . GLY A 1 237 ? -2.641 6.820 18.085 1.00 93.81 237 GLY A N 1
ATOM 1806 C CA . GLY A 1 237 ? -1.977 5.533 18.252 1.00 93.81 237 GLY A CA 1
ATOM 1807 C C . GLY A 1 237 ? -2.251 4.998 19.648 1.00 93.81 237 GLY A C 1
ATOM 1808 O O . GLY A 1 237 ? -1.799 5.601 20.619 1.00 93.81 237 GLY A O 1
ATOM 1809 N N . ASP A 1 238 ? -2.944 3.865 19.749 1.00 92.94 238 ASP A N 1
ATOM 1810 C CA . ASP A 1 238 ? -3.374 3.290 21.024 1.00 92.94 238 ASP A CA 1
ATOM 1811 C C . ASP A 1 238 ? -3.121 1.780 21.098 1.00 92.94 238 ASP A C 1
ATOM 1813 O O . ASP A 1 238 ? -3.078 1.058 20.099 1.00 92.94 238 ASP A O 1
ATOM 1817 N N . ARG A 1 239 ? -2.957 1.277 22.325 1.00 94.25 239 ARG A N 1
ATOM 1818 C CA . ARG A 1 239 ? -2.827 -0.160 22.607 1.00 94.25 239 ARG A CA 1
ATOM 1819 C C . ARG A 1 239 ? -4.214 -0.766 22.785 1.00 94.25 239 ARG A C 1
ATOM 1821 O O . ARG A 1 239 ? -4.856 -0.531 23.812 1.00 94.25 239 ARG A O 1
ATOM 1828 N N . VAL A 1 240 ? -4.649 -1.583 21.835 1.00 93.56 240 VAL A N 1
ATOM 1829 C CA . VAL A 1 240 ? -5.996 -2.169 21.826 1.00 93.56 240 VAL A CA 1
ATOM 1830 C C . VAL A 1 240 ? -6.058 -3.377 22.753 1.00 93.56 240 VAL A C 1
ATOM 1832 O O . VAL A 1 240 ? -5.150 -4.200 22.766 1.00 93.56 240 VAL A O 1
ATOM 1835 N N . THR A 1 241 ? -7.119 -3.484 23.546 1.00 93.25 241 THR A N 1
ATOM 1836 C CA . THR A 1 241 ? -7.427 -4.701 24.306 1.00 93.25 241 THR A CA 1
ATOM 1837 C C . THR A 1 241 ? -8.435 -5.515 23.511 1.00 93.25 241 THR A C 1
ATOM 1839 O O . THR A 1 241 ? -9.510 -5.007 23.206 1.00 93.25 241 THR A O 1
ATOM 1842 N N . ILE A 1 242 ? -8.080 -6.753 23.171 1.00 91.75 242 ILE A N 1
ATOM 1843 C CA . ILE A 1 242 ? -8.960 -7.658 22.427 1.00 91.75 242 ILE A CA 1
ATOM 1844 C C . ILE A 1 242 ? -10.023 -8.228 23.371 1.00 91.75 242 ILE A C 1
ATOM 1846 O O . ILE A 1 242 ? -9.703 -8.645 24.488 1.00 91.75 242 ILE A O 1
ATOM 1850 N N . ASP A 1 243 ? -11.282 -8.222 22.936 1.00 88.81 243 ASP A N 1
ATOM 1851 C CA . ASP A 1 243 ? -12.397 -8.802 23.682 1.00 88.81 243 ASP A CA 1
ATOM 1852 C C . ASP A 1 243 ? -12.169 -10.320 23.862 1.00 88.81 243 ASP A C 1
ATOM 1854 O O . ASP A 1 243 ? -11.846 -11.008 22.892 1.00 88.81 243 ASP A O 1
ATOM 1858 N N . PRO A 1 244 ? -12.350 -10.895 25.065 1.00 84.94 244 PRO A N 1
ATOM 1859 C CA . PRO A 1 244 ? -12.275 -12.346 25.267 1.00 84.94 244 PRO A CA 1
ATOM 1860 C C . PRO A 1 244 ? -13.243 -13.166 24.398 1.00 84.94 244 PRO A C 1
ATOM 1862 O O . PRO A 1 244 ? -13.052 -14.368 24.236 1.00 84.94 244 PRO A O 1
ATOM 1865 N N . ARG A 1 245 ? -14.302 -12.537 23.882 1.00 87.06 245 ARG A N 1
ATOM 1866 C CA . ARG A 1 245 ? -15.293 -13.104 22.956 1.00 87.06 245 ARG A CA 1
ATOM 1867 C C . ARG A 1 245 ? -15.098 -12.604 21.526 1.00 87.06 245 ARG A C 1
ATOM 1869 O O . ARG A 1 245 ? -16.036 -12.681 20.732 1.00 87.06 245 ARG A O 1
ATOM 1876 N N . ALA A 1 246 ? -13.930 -12.043 21.217 1.00 84.94 246 ALA A N 1
ATOM 1877 C CA . ALA A 1 246 ? -13.625 -11.564 19.884 1.00 84.94 246 ALA A CA 1
ATOM 1878 C C . ALA A 1 246 ? -13.870 -12.671 18.856 1.00 84.94 246 ALA A C 1
ATOM 1880 O O . ALA A 1 246 ? -13.583 -13.847 19.097 1.00 84.94 246 ALA A O 1
ATOM 1881 N N . ARG A 1 247 ? -14.440 -12.282 17.717 1.00 82.69 247 ARG A N 1
ATOM 1882 C CA . ARG A 1 247 ? -14.749 -13.212 16.639 1.00 82.69 247 ARG A CA 1
ATOM 1883 C C . ARG A 1 247 ? -13.442 -13.814 16.133 1.00 82.69 247 ARG A C 1
ATOM 1885 O O . ARG A 1 247 ? -12.552 -13.074 15.709 1.00 82.69 247 ARG A O 1
ATOM 1892 N N . ASP A 1 248 ? -13.357 -15.137 16.207 1.00 80.62 248 ASP A N 1
ATOM 1893 C CA . ASP A 1 248 ? -12.232 -15.888 15.667 1.00 80.62 248 ASP A CA 1
ATOM 1894 C C . ASP A 1 248 ? -12.312 -15.949 14.138 1.00 80.62 248 ASP A C 1
ATOM 1896 O O . ASP A 1 248 ? -13.323 -15.594 13.520 1.00 80.62 248 ASP A O 1
ATOM 1900 N N . TRP A 1 249 ? -11.218 -16.367 13.527 1.00 72.31 249 TRP A N 1
ATOM 1901 C CA . TRP A 1 249 ? -11.074 -16.348 12.090 1.00 72.31 249 TRP A CA 1
ATOM 1902 C C . TRP A 1 249 ? -11.548 -17.653 11.454 1.00 72.31 249 TRP A C 1
ATOM 1904 O O . TRP A 1 249 ? -11.008 -18.724 11.721 1.00 72.31 249 TRP A O 1
ATOM 1914 N N . ASP A 1 250 ? -12.485 -17.549 10.514 1.00 62.09 250 ASP A N 1
ATOM 1915 C CA . ASP A 1 250 ? -12.854 -18.643 9.613 1.00 62.09 250 ASP A CA 1
ATOM 1916 C C . ASP A 1 250 ? -11.805 -18.754 8.477 1.00 62.09 250 ASP A C 1
ATOM 1918 O O . ASP A 1 250 ? -12.122 -18.555 7.306 1.00 62.09 250 ASP A O 1
ATOM 1922 N N . ILE A 1 251 ? -10.517 -18.963 8.788 1.00 53.09 251 ILE A N 1
ATOM 1923 C CA . ILE A 1 251 ? -9.464 -19.018 7.750 1.00 53.09 251 ILE A CA 1
ATOM 1924 C C . ILE A 1 251 ? -9.439 -20.413 7.134 1.00 53.09 251 ILE A C 1
ATOM 1926 O O . ILE A 1 251 ? -9.055 -21.386 7.782 1.00 53.09 251 ILE A O 1
ATOM 1930 N N . ILE A 1 252 ? -9.781 -20.498 5.848 1.00 42.91 252 ILE A N 1
ATOM 1931 C CA . ILE A 1 252 ? -9.291 -21.570 4.979 1.00 42.91 252 ILE A CA 1
ATOM 1932 C C . ILE A 1 252 ? -7.875 -21.149 4.563 1.00 42.91 252 ILE A C 1
ATOM 1934 O O . ILE A 1 252 ? -7.723 -20.222 3.765 1.00 42.91 252 ILE A O 1
ATOM 1938 N N . LEU A 1 253 ? -6.861 -21.754 5.193 1.00 39.84 253 LEU A N 1
ATOM 1939 C CA . LEU A 1 253 ? -5.444 -21.610 4.826 1.00 39.84 253 LEU A CA 1
ATOM 1940 C C . LEU A 1 253 ? -5.170 -22.206 3.440 1.00 39.84 253 LEU A C 1
ATOM 1942 O O . LEU A 1 253 ? -5.750 -23.275 3.137 1.00 39.84 253 LEU A O 1
#